Protein AF-A0AAJ6K5X9-F1 (afdb_monomer)

Sequence (195 aa)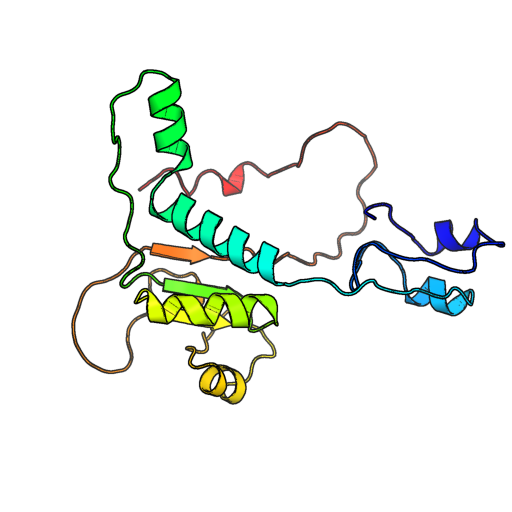:
MRTPSTAVLLAMLPHLRLLIPSGMRNAAIDVAAAKAQGLAVCGADSHPEPAVELTWVLILSVMRQLVPQANALREQGPWQQSVGRDLHGARLGLPGLGGIRQRVLRIGPAVGMQVSAWRPSLDAGHAEAAGVNLAASKQTPFSSETYWRRRIWATPPSATIAMPSARRSKASPPDCRTRRGACWTDADQATAAAR

Secondary structure (DSSP, 8-state):
--S-B-HHHHHT-TT--EE--SSS--TTB-HHHHHHTT-EE-PPP--SHHHHHHHHHHHHHHHTTHHHHHHHHHTTPPS-S-----STT-EEEESS--HHHHHHHHHTGGGT-EEEE--TT--HHHHHHTT-EEPSSSSTTT-TT----S---------EEEPPP------PPP-----------GGGTTTSS--

Foldseek 3Di:
DQAQQDLVNVVVCLPAAEDEDAADDDPSHPVVSCVVSNHHYDYDDDDLVVVLVVVVVVVCCQQQVVPVQVVCVVVVHDHDPDRGHALAAAAEEAAADDPSNLVNLVVSVVSNYAYEYEDPPDDPVVCVVSVHHYADDPCRSPQLPNDDDDDDDDDRHSHRDDDDDPDPDPDDDDDDDDDDDDPDPPVVVPPVPDD

pLDDT: mean 72.43, std 24.95, range [23.75, 96.19]

Solvent-accessible surface area (backbone atoms only — not comparable to full-atom values): 12178 Å² total; per-residue (Å²): 110,81,70,69,41,39,56,73,59,53,68,73,40,85,82,65,56,73,45,72,43,84,33,69,82,55,91,40,48,39,61,66,48,35,49,76,73,68,32,45,76,48,51,40,89,74,80,54,62,67,61,38,51,52,48,51,52,50,53,50,35,60,35,45,38,42,63,65,49,54,50,34,48,75,70,73,42,71,84,74,85,65,84,55,55,70,58,56,64,20,36,44,17,36,79,32,83,47,81,51,48,51,58,49,52,67,52,40,56,78,55,44,24,47,53,25,32,29,52,100,86,62,56,66,67,65,27,53,77,68,74,34,46,68,38,91,43,89,57,46,36,46,44,62,74,76,73,87,90,82,86,86,85,88,77,90,51,8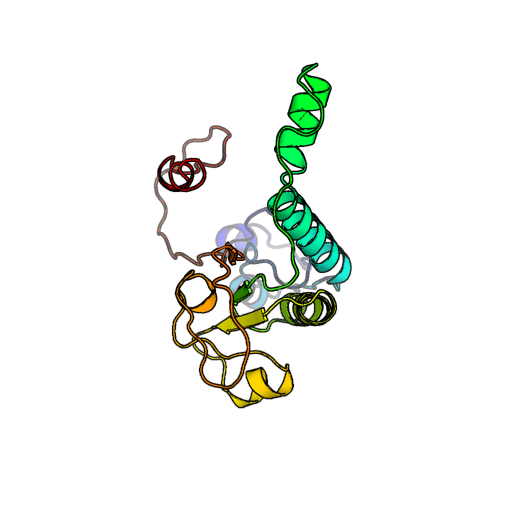0,49,44,49,65,60,83,69,86,78,86,73,91,70,84,84,79,84,91,75,94,73,92,72,85,85,71,67,74,80,74,63,64,73,80,78,72,130

Mean predicted aligned error: 13.72 Å

Radius of gyration: 21.65 Å; Cα contacts (8 Å, |Δi|>4): 218; chains: 1; bounding box: 44×46×53 Å

Nearest PDB structures (foldseek):
  2ekl-assembly1_A-2  TM=8.452E-01  e=3.019E-07  Sulfurisphaera tokodaii
  5aov-assembly1_A-2  TM=8.061E-01  e=2.205E-07  Pyrococcus furiosus
  6abi-assembly1_A  TM=6.500E-01  e=1.715E-07  Fusobacterium nucleatum subsp. nucleatum ATCC 25586
  6abi-assembly1_B-2  TM=7.016E-01  e=8.247E-07  Fusobacterium nucleatum subsp. nucleatum ATCC 25586
  3gvx-assembly1_A  TM=6.111E-01  e=1.451E-06  Thermoplasma acidophilum

Structure (mmCIF, N/CA/C/O backbone):
data_AF-A0AAJ6K5X9-F1
#
_entry.id   AF-A0AAJ6K5X9-F1
#
loop_
_atom_site.group_PDB
_atom_site.id
_atom_site.type_symbol
_atom_site.label_atom_id
_atom_site.label_alt_id
_atom_site.label_comp_id
_atom_site.label_asym_id
_atom_site.label_entity_id
_atom_site.label_seq_id
_atom_site.pdbx_PDB_ins_code
_atom_site.Cartn_x
_atom_site.Cartn_y
_atom_site.Cartn_z
_atom_site.occupancy
_atom_site.B_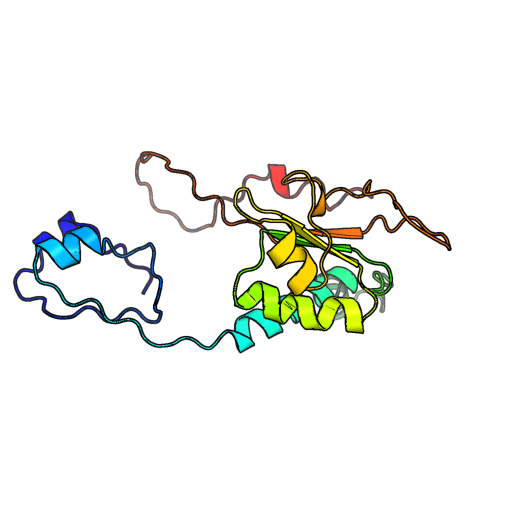iso_or_equiv
_atom_site.auth_seq_id
_atom_site.auth_comp_id
_atom_site.auth_asym_id
_atom_site.auth_atom_id
_atom_site.pdbx_PDB_model_num
ATOM 1 N N . MET A 1 1 ? -6.85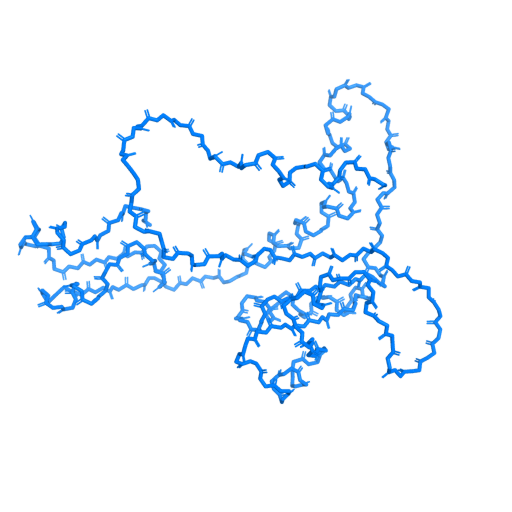8 14.725 10.302 1.00 63.00 1 MET A N 1
ATOM 2 C CA . MET A 1 1 ? -6.328 15.329 11.551 1.00 63.00 1 MET A CA 1
ATOM 3 C C . MET A 1 1 ? -5.145 14.503 12.049 1.00 63.00 1 MET A C 1
ATOM 5 O O . MET A 1 1 ? -5.307 13.299 12.199 1.00 63.00 1 MET A O 1
ATOM 9 N N . ARG A 1 2 ? -3.962 15.111 12.229 1.00 77.06 2 ARG A N 1
ATOM 10 C CA . ARG A 1 2 ? -2.734 14.415 12.686 1.00 77.06 2 ARG A CA 1
ATOM 11 C C . ARG A 1 2 ? -2.401 14.661 14.163 1.00 77.06 2 ARG A C 1
ATOM 13 O O . ARG A 1 2 ? -1.500 14.019 14.685 1.00 77.06 2 ARG A O 1
ATOM 20 N N . THR A 1 3 ? -3.110 15.579 14.812 1.00 84.75 3 THR A N 1
ATOM 21 C CA . THR A 1 3 ? -2.943 15.888 16.234 1.00 84.75 3 THR A CA 1
ATOM 22 C C . THR A 1 3 ? -3.329 14.671 17.078 1.00 84.75 3 THR A C 1
ATOM 24 O O . THR A 1 3 ? -4.454 14.191 16.920 1.00 84.75 3 THR A O 1
ATOM 27 N N . PRO A 1 4 ? -2.440 14.165 17.951 1.00 86.81 4 PRO A N 1
ATOM 28 C CA . PRO A 1 4 ? -2.769 13.082 18.871 1.00 86.81 4 PRO A CA 1
ATOM 29 C C . PRO A 1 4 ? -3.878 13.497 19.845 1.00 86.81 4 PRO A C 1
ATOM 31 O O . PRO A 1 4 ? -3.696 14.394 20.663 1.00 86.81 4 PRO A O 1
ATOM 34 N N . SER A 1 5 ? -5.032 12.845 19.756 1.00 88.19 5 SER A N 1
ATOM 35 C CA . SER A 1 5 ? -6.161 12.969 20.679 1.00 88.19 5 SER A CA 1
ATOM 36 C C . SER A 1 5 ? -6.065 11.880 21.747 1.00 88.19 5 SER A C 1
ATOM 38 O O . SER A 1 5 ? -6.847 10.930 21.768 1.00 88.19 5 SER A O 1
ATOM 40 N N . THR A 1 6 ? -5.036 11.998 22.587 1.00 90.94 6 THR A N 1
ATOM 41 C CA . THR A 1 6 ? -4.751 11.090 23.708 1.00 90.94 6 THR A CA 1
ATOM 42 C C . THR A 1 6 ? -5.780 11.263 24.827 1.00 90.94 6 THR A C 1
ATOM 44 O O . THR A 1 6 ? -6.329 12.351 24.987 1.00 90.94 6 THR A O 1
ATOM 47 N N . ALA A 1 7 ? -5.971 10.243 25.670 1.00 90.50 7 ALA A N 1
ATOM 48 C CA . ALA A 1 7 ? -6.834 10.304 26.855 1.00 90.50 7 ALA A CA 1
ATOM 49 C C . ALA A 1 7 ? -6.628 11.564 27.723 1.00 90.50 7 ALA A C 1
ATOM 51 O O . ALA A 1 7 ? -7.602 12.193 28.129 1.00 90.50 7 ALA A O 1
ATOM 52 N N . VAL A 1 8 ? -5.370 11.974 27.941 1.00 92.81 8 VAL A N 1
ATOM 53 C CA . VAL A 1 8 ? -5.024 13.196 28.694 1.00 92.81 8 VAL A CA 1
ATOM 54 C C . VAL A 1 8 ? -5.584 14.448 28.018 1.00 92.81 8 VAL A C 1
ATOM 56 O O . VAL A 1 8 ? -6.178 15.290 28.681 1.00 92.81 8 VAL A O 1
ATOM 59 N N . LEU A 1 9 ? -5.438 14.563 26.694 1.00 91.56 9 LEU A N 1
ATOM 60 C CA . LEU A 1 9 ? -5.957 15.710 25.950 1.00 91.56 9 LEU A CA 1
ATOM 61 C C . LEU A 1 9 ? -7.485 15.733 25.964 1.00 91.56 9 LEU A C 1
ATOM 63 O O . LEU A 1 9 ? -8.071 16.790 26.156 1.00 91.56 9 LEU A O 1
ATOM 67 N N . LEU A 1 10 ? -8.121 14.574 25.789 1.00 91.69 10 LEU A N 1
ATOM 68 C CA . LEU A 1 10 ? -9.578 14.465 25.816 1.00 91.69 10 LEU A CA 1
ATOM 69 C C . LEU A 1 10 ? -10.141 14.868 27.189 1.00 91.69 10 LEU A C 1
ATOM 71 O O . LEU A 1 10 ? -11.101 15.626 27.248 1.00 91.69 10 LEU A O 1
ATOM 75 N N . ALA A 1 11 ? -9.478 14.477 28.284 1.00 90.88 11 ALA A N 1
ATOM 76 C CA . ALA A 1 11 ? -9.881 14.854 29.642 1.00 90.88 11 ALA A CA 1
ATOM 77 C C . ALA A 1 11 ? -9.811 16.371 29.914 1.00 90.88 11 ALA A C 1
ATOM 79 O O . ALA A 1 11 ? -10.566 16.879 30.738 1.00 90.88 11 ALA A O 1
ATOM 80 N N . MET A 1 12 ? -8.941 17.105 29.211 1.00 93.31 12 MET A N 1
ATOM 81 C CA . ME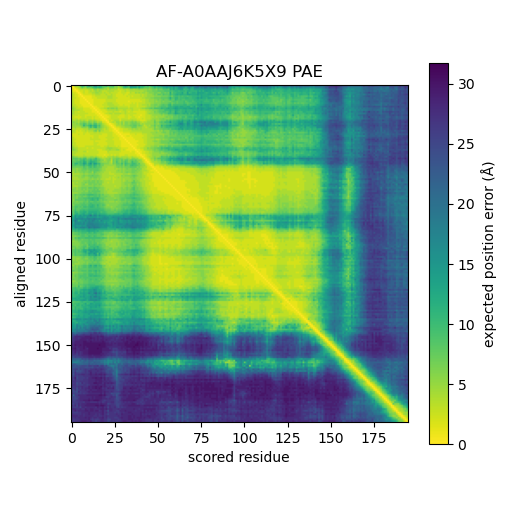T A 1 12 ? -8.852 18.569 29.309 1.00 93.31 12 MET A CA 1
ATOM 82 C C . MET A 1 12 ? -9.939 19.303 28.507 1.00 93.31 12 MET A C 1
ATOM 84 O O . MET A 1 12 ? -9.997 20.530 28.542 1.00 93.31 12 MET A O 1
ATOM 88 N N . LEU A 1 13 ? -10.794 18.582 27.775 1.00 92.31 13 LEU A N 1
ATOM 89 C CA . LEU A 1 13 ? -11.821 19.145 26.897 1.00 92.31 13 LEU A CA 1
ATOM 90 C C . LEU A 1 13 ? -13.234 18.761 27.385 1.00 92.31 13 LEU A C 1
ATOM 92 O O . LEU A 1 13 ? -13.961 18.071 26.669 1.00 92.31 13 LEU A O 1
ATOM 96 N N . PRO A 1 14 ? -13.670 19.227 28.573 1.00 86.88 14 PRO A N 1
ATOM 97 C CA . PRO A 1 14 ? -14.904 18.766 29.223 1.00 86.88 14 PRO A CA 1
ATOM 98 C C . PRO A 1 14 ? -16.192 19.129 28.468 1.00 86.88 14 PRO A C 1
ATOM 100 O O . PRO A 1 14 ? -17.236 18.528 28.699 1.00 86.88 14 PRO A O 1
ATOM 103 N N . HIS A 1 15 ? -16.134 20.110 27.563 1.00 92.25 15 HIS A N 1
ATOM 104 C CA . HIS A 1 15 ? -17.272 20.535 26.741 1.00 92.25 15 HIS A CA 1
ATOM 105 C C . HIS A 1 15 ? -17.253 19.953 25.322 1.00 92.25 15 HIS A C 1
ATOM 107 O O . HIS A 1 15 ? -18.147 20.252 24.527 1.00 92.25 15 HIS A O 1
ATOM 113 N N . LEU A 1 16 ? -16.245 19.148 24.970 1.00 92.25 16 LEU A N 1
ATOM 114 C CA . LEU A 1 16 ? -16.218 18.484 23.673 1.00 92.25 16 LEU A CA 1
ATOM 115 C C . LEU A 1 16 ? -17.354 17.455 23.627 1.00 92.25 16 LEU A C 1
ATOM 117 O O . LEU A 1 16 ? -17.603 16.751 24.597 1.00 92.25 16 LEU A O 1
ATOM 121 N N . ARG A 1 17 ? -18.077 17.387 22.508 1.00 90.81 17 ARG A N 1
ATOM 122 C CA . ARG A 1 17 ? -19.196 16.438 22.324 1.00 90.81 17 ARG A CA 1
ATOM 123 C C . ARG A 1 17 ? -19.045 15.572 21.078 1.00 90.81 17 ARG A C 1
ATOM 125 O O . ARG A 1 17 ? -19.600 14.479 21.018 1.00 90.81 17 ARG A O 1
ATOM 132 N N . LEU A 1 18 ? -18.297 16.058 20.088 1.00 91.00 18 LEU A N 1
ATOM 133 C CA . LEU A 1 18 ? -18.168 15.434 18.779 1.00 91.00 18 LEU A CA 1
ATOM 134 C C . LEU A 1 18 ? -16.757 15.630 18.228 1.00 91.00 18 LEU A C 1
ATOM 136 O O . LEU A 1 18 ? -16.234 16.744 18.214 1.00 91.00 18 LEU A O 1
ATOM 140 N N . LEU A 1 19 ? -16.170 14.544 17.733 1.00 88.75 19 LEU A N 1
ATOM 141 C CA . LEU A 1 19 ? -14.892 14.537 17.037 1.00 88.75 19 LEU A CA 1
ATOM 142 C C . LEU A 1 19 ? -15.083 13.945 15.637 1.00 88.75 19 LEU A C 1
ATOM 144 O O . LEU A 1 19 ? -15.444 12.776 15.497 1.00 88.75 19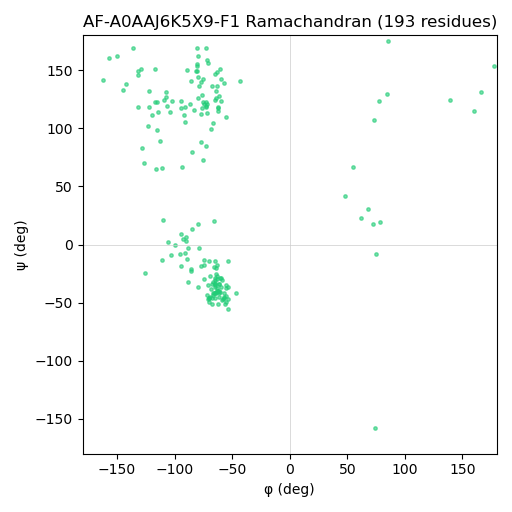 LEU A O 1
ATOM 148 N N . ILE A 1 20 ? -14.811 14.746 14.605 1.00 88.69 20 ILE A N 1
ATOM 149 C CA . ILE A 1 20 ? -14.935 14.335 13.199 1.00 88.69 20 ILE A CA 1
ATOM 150 C C . ILE A 1 20 ? -13.543 14.289 12.558 1.00 88.69 20 ILE A C 1
ATOM 152 O O . ILE A 1 20 ? -13.061 15.298 12.031 1.00 88.69 20 ILE A O 1
ATOM 156 N N . PRO A 1 21 ? -12.826 13.152 12.607 1.00 86.25 21 PRO A N 1
ATOM 157 C CA . PRO A 1 21 ? -11.635 12.983 11.794 1.00 86.25 21 PRO A CA 1
ATOM 158 C C . PRO A 1 21 ? -11.965 13.014 10.299 1.00 86.25 21 PRO A C 1
ATOM 160 O O . PRO A 1 21 ? -12.971 12.480 9.842 1.00 86.25 21 PRO A O 1
ATOM 163 N N . SER A 1 22 ? -11.011 13.517 9.515 1.00 79.00 22 SER A N 1
ATOM 164 C CA . SER A 1 22 ? -11.006 13.497 8.043 1.00 79.00 22 SER A CA 1
ATOM 165 C C . SER A 1 22 ? -10.907 12.086 7.423 1.00 79.00 22 SER A C 1
ATOM 167 O O . SER A 1 22 ? -10.415 11.938 6.311 1.00 79.00 22 SER A O 1
ATOM 169 N N . GLY A 1 23 ? -11.248 11.036 8.167 1.00 76.69 23 GLY A N 1
ATOM 170 C CA . GLY A 1 23 ? -11.192 9.651 7.725 1.00 76.69 23 GLY A CA 1
ATOM 171 C C . GLY A 1 23 ? -11.595 8.683 8.833 1.00 76.69 23 GLY A C 1
ATOM 172 O O . GLY A 1 23 ? -11.424 8.959 10.020 1.00 76.69 23 GLY A O 1
ATOM 173 N N . MET A 1 24 ? -12.104 7.523 8.428 1.00 73.38 24 MET A N 1
ATOM 174 C CA . MET A 1 24 ? -12.737 6.553 9.325 1.00 73.38 24 MET A CA 1
ATOM 175 C C . MET A 1 24 ? -11.781 5.847 10.297 1.00 73.38 24 MET A C 1
ATOM 177 O O . MET A 1 24 ? -12.182 5.414 11.373 1.00 73.38 24 MET A O 1
ATOM 181 N N . ARG A 1 25 ? -10.500 5.713 9.940 1.00 75.69 25 ARG A N 1
ATOM 182 C CA . ARG A 1 25 ? -9.492 5.065 10.791 1.00 75.69 25 ARG A CA 1
ATOM 183 C C . ARG A 1 25 ? -8.350 6.026 11.059 1.00 75.69 25 ARG A C 1
ATOM 185 O O . ARG A 1 25 ? -7.476 6.199 10.215 1.00 75.69 25 ARG A O 1
ATOM 192 N N . ASN A 1 26 ? -8.340 6.611 12.252 1.00 82.62 26 ASN A N 1
ATOM 193 C CA . ASN A 1 26 ? -7.283 7.512 12.687 1.00 82.62 26 ASN A CA 1
ATOM 194 C C . ASN A 1 26 ? -6.595 6.969 13.945 1.00 82.62 26 ASN A C 1
ATOM 196 O O . ASN A 1 26 ? -7.185 6.946 15.018 1.00 82.62 26 ASN A O 1
ATOM 200 N N . ALA A 1 27 ? -5.336 6.548 13.808 1.00 85.62 27 ALA A N 1
ATOM 201 C CA . ALA A 1 27 ? -4.545 6.028 14.925 1.00 85.62 27 ALA A CA 1
ATOM 202 C C . ALA A 1 27 ? -4.146 7.107 15.944 1.00 85.62 27 ALA A C 1
ATOM 204 O O . ALA A 1 27 ? -3.712 6.770 17.038 1.00 85.62 27 ALA A O 1
ATOM 205 N N . ALA A 1 28 ? -4.278 8.385 15.584 1.00 87.12 28 ALA A N 1
ATOM 206 C CA . ALA A 1 28 ? -4.016 9.489 16.492 1.00 87.12 28 ALA A CA 1
ATOM 207 C C . ALA A 1 28 ? -5.133 9.672 17.533 1.00 87.12 28 ALA A C 1
ATOM 209 O O . ALA A 1 28 ? -4.928 10.412 18.485 1.00 87.12 28 ALA A O 1
ATOM 210 N N . ILE A 1 29 ? -6.299 9.037 17.363 1.00 88.69 29 ILE A N 1
ATOM 211 C CA . ILE A 1 29 ? -7.443 9.189 18.266 1.00 88.69 29 ILE A CA 1
ATOM 212 C C . ILE A 1 29 ? -7.531 7.978 19.187 1.00 88.69 29 ILE A C 1
ATOM 214 O O . ILE A 1 29 ? -7.676 6.846 18.719 1.00 88.69 29 ILE A O 1
ATOM 218 N N . ASP A 1 30 ? -7.509 8.221 20.497 1.00 90.19 30 ASP A N 1
ATOM 219 C CA . ASP A 1 30 ? -7.864 7.206 21.481 1.00 90.19 30 ASP A CA 1
ATOM 220 C C . ASP A 1 30 ? -9.390 7.054 21.537 1.00 90.19 30 ASP A C 1
ATOM 222 O O . ASP A 1 30 ? -10.096 7.726 22.290 1.00 90.19 30 ASP A O 1
ATOM 226 N N . VAL A 1 31 ? -9.912 6.176 20.679 1.00 89.56 31 VAL A N 1
ATOM 227 C CA . VAL A 1 31 ? -11.356 5.924 20.562 1.00 89.56 31 VAL A CA 1
ATOM 228 C C . VAL A 1 31 ? -11.928 5.317 21.847 1.00 89.56 31 VAL A C 1
ATOM 230 O O . VAL A 1 31 ? -13.089 5.561 22.172 1.00 89.56 31 VAL A O 1
ATOM 233 N N . ALA A 1 32 ? -11.130 4.548 22.596 1.00 90.62 32 ALA A N 1
ATOM 234 C CA . ALA A 1 32 ? -11.576 3.951 23.850 1.00 90.62 32 ALA A CA 1
ATOM 235 C C . ALA A 1 32 ? -11.752 5.028 24.929 1.00 90.62 32 ALA A C 1
ATOM 237 O O . ALA A 1 32 ? -12.803 5.079 25.569 1.00 90.62 32 ALA A O 1
ATOM 238 N N . ALA A 1 33 ? -10.777 5.931 25.067 1.00 90.94 33 ALA A N 1
ATOM 239 C CA . ALA A 1 33 ? -10.878 7.070 25.973 1.00 90.94 33 ALA A CA 1
ATOM 240 C C . ALA A 1 33 ? -12.000 8.035 25.566 1.00 90.94 33 ALA A C 1
ATOM 242 O O . ALA A 1 33 ? -12.758 8.485 26.423 1.00 90.94 33 ALA A O 1
ATOM 243 N N . ALA A 1 34 ? -12.163 8.295 24.264 1.00 90.69 34 ALA A N 1
ATOM 244 C CA . ALA A 1 34 ? -13.258 9.118 23.759 1.00 90.69 34 ALA A CA 1
ATOM 245 C C . ALA A 1 34 ? -14.625 8.530 24.144 1.00 90.69 34 ALA A C 1
ATOM 247 O O . ALA A 1 34 ? -15.468 9.225 24.709 1.00 90.69 34 ALA A O 1
ATOM 248 N N . LYS A 1 35 ? -14.814 7.222 23.931 1.00 91.06 35 LYS A N 1
ATOM 249 C CA . LYS A 1 35 ? -16.047 6.524 24.310 1.00 91.06 35 LYS A CA 1
ATOM 250 C C . LYS A 1 35 ? -16.297 6.567 25.821 1.00 91.06 35 LYS A C 1
ATOM 252 O O . LYS A 1 35 ? -17.436 6.765 26.229 1.00 91.06 35 LYS A O 1
ATOM 257 N N . ALA A 1 36 ? -15.257 6.408 26.643 1.00 90.44 36 ALA A N 1
ATOM 258 C CA . ALA A 1 36 ? -15.373 6.464 28.103 1.00 90.44 36 ALA A CA 1
ATOM 259 C C . ALA A 1 36 ? -15.833 7.840 28.620 1.00 90.44 36 ALA A C 1
ATOM 261 O O . ALA A 1 36 ? -16.514 7.912 29.636 1.00 90.44 36 ALA A O 1
ATOM 262 N N . GLN A 1 37 ? -15.508 8.918 27.902 1.00 88.56 37 GLN A N 1
ATOM 263 C CA . GLN A 1 37 ? -15.935 10.287 28.217 1.00 88.56 37 GLN A CA 1
ATOM 264 C C . GLN A 1 37 ? -17.272 10.678 27.559 1.00 88.56 37 GLN A C 1
ATOM 266 O O . GLN A 1 37 ? -17.676 11.834 27.625 1.00 88.56 37 GLN A O 1
ATOM 271 N N . GLY A 1 38 ? -17.960 9.740 26.896 1.00 89.44 38 GLY A N 1
ATOM 272 C CA . GLY A 1 38 ? -19.216 10.021 26.193 1.00 89.44 38 GLY A CA 1
ATOM 273 C C . GLY A 1 38 ? -19.049 10.832 24.902 1.00 89.44 38 GLY A C 1
ATOM 274 O O . GLY A 1 38 ? -20.025 11.386 24.398 1.00 89.44 38 GLY A O 1
ATOM 275 N N . LEU A 1 39 ? -17.834 10.905 24.348 1.00 91.19 39 LEU A N 1
ATOM 276 C CA . LEU A 1 39 ? -17.550 11.621 23.106 1.00 91.19 39 LEU A CA 1
ATOM 277 C C . LEU A 1 39 ? -17.948 10.781 21.892 1.00 91.19 39 LEU A C 1
ATOM 279 O O . LEU A 1 39 ? -17.471 9.656 21.708 1.00 91.19 39 LEU A O 1
ATOM 283 N N . ALA A 1 40 ? -18.765 11.356 21.010 1.00 90.56 40 ALA A N 1
ATOM 284 C CA . ALA A 1 40 ? -19.052 10.755 19.717 1.00 90.56 40 ALA A CA 1
ATOM 285 C C . ALA A 1 40 ? -17.859 10.953 18.768 1.00 90.56 40 ALA A C 1
ATOM 287 O O . ALA A 1 40 ? -17.387 12.075 18.571 1.00 90.56 40 ALA A O 1
ATOM 288 N N . VAL A 1 41 ? -17.382 9.867 18.154 1.00 87.75 41 VAL A N 1
ATOM 289 C CA . VAL A 1 41 ? -16.353 9.910 17.105 1.00 87.75 41 VAL A CA 1
ATOM 290 C C . VAL A 1 41 ? -16.980 9.441 15.799 1.00 87.75 41 VAL A C 1
ATOM 292 O O . VAL A 1 41 ? -17.354 8.275 15.675 1.00 87.75 41 VAL A O 1
ATOM 295 N N . CYS A 1 42 ? -17.082 10.342 14.825 1.00 86.50 42 CYS A N 1
ATOM 296 C CA . CYS A 1 42 ? -17.692 10.062 13.527 1.00 86.50 42 CYS A CA 1
ATOM 297 C C . CYS A 1 42 ? -16.637 10.160 12.426 1.00 86.50 42 CYS A C 1
ATOM 299 O O . CYS A 1 42 ? -15.990 11.189 12.264 1.00 86.50 42 CYS A O 1
ATOM 301 N N . GLY A 1 43 ? -16.452 9.086 11.664 1.00 77.88 43 GLY A N 1
ATOM 302 C CA . GLY A 1 43 ? -15.582 9.102 10.493 1.00 77.88 43 GLY A CA 1
ATOM 303 C C . GLY A 1 43 ? -16.324 9.601 9.260 1.00 77.88 43 GLY A C 1
ATOM 304 O O . GLY A 1 43 ? -17.473 9.230 9.053 1.00 77.88 43 GLY A O 1
ATOM 305 N N . ALA A 1 44 ? -15.653 10.392 8.425 1.00 77.06 44 ALA A N 1
ATOM 306 C CA . ALA A 1 44 ? -16.085 10.575 7.044 1.00 77.06 44 ALA A CA 1
ATOM 307 C C . ALA A 1 44 ? -15.723 9.336 6.210 1.00 77.06 44 ALA A C 1
ATOM 309 O O . ALA A 1 44 ? -14.644 8.748 6.399 1.00 77.06 44 ALA A O 1
ATOM 310 N N . ASP A 1 45 ? -16.606 8.972 5.279 1.00 75.06 45 ASP A N 1
ATOM 311 C CA . ASP A 1 45 ? -16.302 7.976 4.258 1.00 75.06 45 ASP A CA 1
ATOM 312 C C . ASP A 1 45 ? -15.114 8.435 3.413 1.00 75.06 45 ASP A C 1
ATOM 314 O O . ASP A 1 45 ? -14.921 9.620 3.136 1.00 75.06 45 ASP A O 1
ATOM 318 N N . SER A 1 46 ? -14.272 7.478 3.036 1.00 76.19 46 SER A N 1
ATOM 319 C CA . SER A 1 46 ? -13.063 7.746 2.264 1.00 76.19 46 SER A CA 1
ATOM 320 C C . SER A 1 46 ? -13.072 6.952 0.971 1.00 76.19 46 SER A C 1
ATOM 322 O O . SER A 1 46 ? -13.243 5.731 1.001 1.00 76.19 46 SER A O 1
ATOM 324 N N . HIS A 1 47 ? -12.784 7.634 -0.132 1.00 84.25 47 HIS A N 1
ATOM 325 C CA . HIS A 1 47 ? -12.601 7.032 -1.445 1.00 84.25 47 HIS A CA 1
ATOM 326 C C . HIS A 1 47 ? -11.243 6.316 -1.526 1.00 84.25 47 HIS A C 1
ATOM 328 O O . HIS A 1 47 ? -10.207 6.950 -1.301 1.00 84.25 47 HIS A O 1
ATOM 334 N N . PRO A 1 48 ? -11.199 4.997 -1.793 1.00 86.69 48 PRO A N 1
ATOM 335 C CA . PRO A 1 48 ? -9.939 4.280 -1.964 1.00 86.69 48 PRO A CA 1
ATOM 336 C C . PRO A 1 48 ? -9.254 4.566 -3.310 1.00 86.69 48 PRO A C 1
ATOM 338 O O . PRO A 1 48 ? -8.063 4.283 -3.434 1.00 86.69 48 PRO A O 1
ATOM 341 N N . GLU A 1 49 ? -9.974 5.099 -4.299 1.00 91.12 49 GLU A N 1
ATOM 342 C CA . GLU A 1 49 ? -9.521 5.287 -5.683 1.00 91.12 49 GLU A CA 1
ATOM 343 C C . GLU A 1 49 ? -8.222 6.110 -5.785 1.00 91.12 49 GLU A C 1
ATOM 345 O O . GLU A 1 49 ? -7.258 5.587 -6.350 1.00 91.12 49 GLU A O 1
ATOM 350 N N . PRO A 1 50 ? -8.078 7.286 -5.133 1.00 91.44 50 PRO A N 1
ATOM 351 C CA . PRO A 1 50 ? -6.854 8.086 -5.245 1.00 91.44 50 PRO A CA 1
ATOM 352 C C . PRO A 1 50 ? -5.609 7.358 -4.724 1.00 91.44 50 PRO A C 1
ATOM 354 O O . PRO A 1 50 ? -4.510 7.509 -5.253 1.00 91.44 50 PRO A O 1
ATOM 357 N N . ALA A 1 51 ? -5.765 6.534 -3.682 1.00 90.31 51 ALA A N 1
ATOM 358 C CA . ALA A 1 51 ? -4.660 5.751 -3.137 1.00 90.31 51 ALA A CA 1
ATOM 359 C C . ALA A 1 51 ? -4.245 4.615 -4.083 1.00 90.31 51 ALA A C 1
ATOM 361 O O . ALA A 1 51 ? -3.061 4.284 -4.155 1.00 90.31 51 ALA A O 1
ATOM 362 N N . VAL A 1 52 ? -5.203 4.017 -4.799 1.00 93.25 52 VAL A N 1
ATOM 363 C CA . VAL A 1 52 ? -4.947 2.984 -5.815 1.00 93.25 52 VAL A CA 1
ATOM 364 C C . VAL A 1 52 ? -4.250 3.592 -7.032 1.00 93.25 52 VAL A C 1
ATOM 366 O O . VAL A 1 52 ? -3.260 3.035 -7.500 1.00 93.25 52 VAL A O 1
ATOM 369 N N . GLU A 1 53 ? -4.715 4.743 -7.510 1.00 94.88 53 GLU A N 1
ATOM 370 C CA . GLU A 1 53 ? -4.109 5.465 -8.634 1.00 94.88 53 GLU A CA 1
ATOM 371 C C . GLU A 1 53 ? -2.677 5.892 -8.310 1.00 94.88 53 GLU A C 1
ATOM 373 O O . GLU A 1 53 ? -1.744 5.542 -9.034 1.00 94.88 53 GLU A O 1
ATOM 378 N N . LEU A 1 54 ? -2.474 6.556 -7.166 1.00 95.62 54 LEU A N 1
ATOM 379 C CA . LEU A 1 54 ? -1.146 6.980 -6.725 1.00 95.62 54 LEU A CA 1
ATOM 380 C C . LEU A 1 54 ? -0.200 5.788 -6.551 1.00 95.62 54 LEU A C 1
ATOM 382 O O . LEU A 1 54 ? 0.981 5.865 -6.878 1.00 95.62 54 LEU A O 1
ATOM 386 N N . THR A 1 55 ? -0.720 4.662 -6.068 1.00 93.94 55 THR A N 1
ATOM 387 C CA . THR A 1 55 ? 0.038 3.416 -5.966 1.00 93.94 55 THR A CA 1
ATOM 388 C C . THR A 1 55 ? 0.573 2.963 -7.327 1.00 93.94 55 THR A C 1
ATOM 390 O O . THR A 1 55 ? 1.754 2.635 -7.439 1.00 93.94 55 THR A O 1
ATOM 393 N N . TRP A 1 56 ? -0.263 2.972 -8.366 1.00 94.50 56 TRP A N 1
ATOM 394 C CA . TRP A 1 56 ? 0.157 2.600 -9.718 1.00 94.50 56 TRP A CA 1
ATOM 395 C C . TRP A 1 56 ? 1.118 3.609 -10.336 1.00 94.50 56 TRP A C 1
ATOM 397 O O . TRP A 1 56 ? 2.102 3.200 -10.952 1.00 94.50 56 TRP A O 1
ATOM 407 N N . VAL A 1 57 ? 0.905 4.905 -10.097 1.00 96.19 57 VAL A N 1
ATOM 408 C CA . VAL A 1 57 ? 1.852 5.958 -10.487 1.00 96.19 57 VAL A CA 1
ATOM 409 C C . VAL A 1 57 ? 3.226 5.695 -9.875 1.00 96.19 57 VAL A C 1
ATOM 411 O O . VAL A 1 57 ? 4.227 5.764 -10.584 1.00 96.19 57 VAL A O 1
ATOM 414 N N . LEU A 1 58 ? 3.299 5.342 -8.590 1.00 94.50 58 LEU A N 1
ATOM 415 C CA . LEU A 1 58 ? 4.568 5.045 -7.920 1.00 94.50 58 LEU A CA 1
ATOM 416 C C . LEU A 1 58 ? 5.227 3.775 -8.469 1.00 94.50 58 LEU A C 1
ATOM 418 O O . LEU A 1 58 ? 6.427 3.788 -8.738 1.00 94.50 58 LEU A O 1
ATOM 422 N N . ILE A 1 59 ? 4.455 2.706 -8.690 1.00 92.38 59 ILE A N 1
ATOM 423 C CA . ILE A 1 59 ? 4.947 1.465 -9.311 1.00 92.38 59 ILE A CA 1
ATOM 424 C C . ILE A 1 59 ? 5.575 1.765 -10.678 1.00 92.38 59 ILE A C 1
ATOM 426 O O . ILE A 1 59 ? 6.721 1.394 -10.928 1.00 92.38 59 ILE A O 1
ATOM 430 N N . LEU A 1 60 ? 4.851 2.480 -11.542 1.00 93.00 60 LEU A N 1
ATOM 431 C CA . LEU A 1 60 ? 5.315 2.848 -12.878 1.00 93.00 60 LEU A CA 1
ATOM 432 C C . LEU A 1 60 ? 6.526 3.781 -12.824 1.00 93.00 60 LEU A C 1
ATOM 434 O O . LEU A 1 60 ? 7.484 3.580 -13.566 1.00 93.00 60 LEU A O 1
ATOM 438 N N . SER A 1 61 ? 6.515 4.760 -11.917 1.00 93.38 61 SER A N 1
ATOM 439 C CA . SER A 1 61 ? 7.614 5.715 -11.749 1.00 93.38 61 SER A CA 1
ATOM 440 C C . SER A 1 61 ? 8.917 5.022 -11.371 1.00 93.38 61 SER A C 1
ATOM 442 O O . SER A 1 61 ? 9.971 5.375 -11.896 1.00 93.38 61 SER A O 1
ATOM 444 N N . VAL A 1 62 ? 8.850 4.020 -10.491 1.00 91.25 62 VAL A N 1
ATOM 445 C CA . VAL A 1 62 ? 10.016 3.218 -10.102 1.00 91.25 62 VAL A CA 1
ATOM 446 C C . VAL A 1 62 ? 10.462 2.333 -11.260 1.00 91.25 62 VAL A C 1
ATOM 448 O O . VAL A 1 62 ? 11.637 2.346 -11.622 1.00 91.25 62 VAL A O 1
ATOM 451 N N . MET A 1 63 ? 9.533 1.603 -11.881 1.00 90.75 63 MET A N 1
ATOM 452 C CA . MET A 1 63 ? 9.862 0.656 -12.950 1.00 90.75 63 MET A CA 1
ATOM 453 C C . MET A 1 63 ? 10.456 1.353 -14.171 1.00 90.75 63 MET A C 1
ATOM 455 O O . MET A 1 63 ? 11.410 0.853 -14.754 1.00 90.75 63 MET A O 1
ATOM 459 N N . ARG A 1 64 ? 9.978 2.549 -14.518 1.00 90.38 64 ARG A N 1
ATOM 460 C CA . ARG A 1 64 ? 10.494 3.340 -15.644 1.00 90.38 64 ARG A CA 1
ATOM 461 C C . ARG A 1 64 ? 11.582 4.337 -15.259 1.00 90.38 64 ARG A C 1
ATOM 463 O O . ARG A 1 64 ? 11.995 5.100 -16.118 1.00 90.38 64 ARG A O 1
ATOM 470 N N . GLN A 1 65 ? 12.029 4.346 -13.999 1.00 90.56 65 GLN A N 1
ATOM 471 C CA . GLN A 1 65 ? 12.996 5.319 -13.474 1.00 90.56 65 GLN A CA 1
ATOM 472 C C . GLN A 1 65 ? 12.635 6.773 -13.838 1.00 90.56 65 GLN A C 1
ATOM 474 O O . GLN A 1 65 ? 13.493 7.588 -14.174 1.00 90.56 65 GLN A O 1
ATOM 479 N N . LEU A 1 66 ? 11.343 7.102 -13.743 1.00 91.75 66 LEU A N 1
ATOM 480 C CA . LEU A 1 66 ? 10.783 8.362 -14.226 1.00 91.75 66 LEU A CA 1
ATOM 481 C C . LEU A 1 66 ? 11.393 9.578 -13.519 1.00 91.75 66 LEU A C 1
ATOM 483 O O . LEU A 1 66 ? 11.700 10.572 -14.166 1.00 91.75 66 LEU A O 1
ATOM 487 N N . VAL A 1 67 ? 11.581 9.500 -12.197 1.00 92.81 67 VAL A N 1
ATOM 488 C CA . VAL A 1 67 ? 12.114 10.621 -11.404 1.00 92.81 67 VAL A CA 1
ATOM 489 C C . VAL A 1 67 ? 13.583 10.914 -11.753 1.00 92.81 67 VAL A C 1
ATOM 491 O O . VAL A 1 67 ? 13.860 12.063 -12.095 1.00 92.81 67 VAL A O 1
ATOM 494 N N . PRO A 1 68 ? 14.509 9.929 -11.754 1.00 90.88 68 PRO A N 1
ATOM 495 C CA . PRO A 1 68 ? 15.873 10.146 -12.242 1.00 90.88 68 PRO A CA 1
ATOM 496 C C . PRO A 1 68 ? 15.931 10.728 -13.659 1.00 90.88 68 PRO A C 1
ATOM 498 O O . PRO A 1 68 ? 16.623 11.717 -13.878 1.00 90.88 68 PRO A O 1
ATOM 501 N N . GLN A 1 69 ? 15.158 10.177 -14.602 1.00 90.44 69 GLN A N 1
ATOM 502 C CA . GLN A 1 69 ? 15.160 10.648 -15.992 1.00 90.44 69 GLN A CA 1
ATOM 503 C C . GLN A 1 69 ? 14.624 12.079 -16.131 1.00 90.44 69 GLN A C 1
ATOM 505 O O . GLN A 1 69 ? 15.198 12.891 -16.855 1.00 90.44 69 GLN A O 1
ATOM 510 N N . ALA A 1 70 ? 13.548 12.414 -15.414 1.00 92.19 70 ALA A N 1
ATOM 511 C CA . ALA A 1 70 ? 12.985 13.761 -15.422 1.00 92.19 70 ALA A CA 1
ATOM 512 C C . ALA A 1 70 ? 13.945 14.795 -14.815 1.00 92.19 70 ALA A C 1
ATOM 514 O O . ALA A 1 70 ? 14.002 15.928 -15.289 1.00 92.19 70 ALA A O 1
ATOM 515 N N . ASN A 1 71 ? 14.694 14.420 -13.775 1.00 93.06 71 ASN A N 1
ATOM 516 C CA . ASN A 1 71 ? 15.696 15.297 -13.172 1.00 93.06 71 ASN A CA 1
ATOM 517 C C . ASN A 1 71 ? 16.891 15.500 -14.107 1.00 93.06 71 ASN A C 1
ATOM 519 O O . ASN A 1 71 ? 17.253 16.644 -14.361 1.00 93.06 71 ASN A O 1
ATOM 523 N N . ALA A 1 72 ? 17.411 14.425 -14.708 1.00 91.31 72 ALA A N 1
ATOM 524 C CA . ALA A 1 72 ? 18.501 14.512 -15.676 1.00 91.31 72 ALA A CA 1
ATOM 525 C C . ALA A 1 72 ? 18.164 15.461 -16.834 1.00 91.31 72 ALA A C 1
ATOM 527 O O . ALA A 1 72 ? 18.971 16.316 -17.181 1.00 91.31 72 ALA A O 1
ATOM 528 N N . LEU A 1 73 ? 16.946 15.381 -17.381 1.00 91.94 73 LEU A N 1
ATOM 529 C CA . LEU A 1 73 ? 16.508 16.283 -18.449 1.00 91.94 73 LEU A CA 1
ATOM 530 C C . LEU A 1 73 ? 16.460 17.755 -18.003 1.00 91.94 73 LEU A C 1
ATOM 532 O O . LEU A 1 73 ? 16.848 18.642 -18.760 1.00 91.94 73 LEU A O 1
ATOM 536 N N . ARG A 1 74 ? 15.994 18.033 -16.777 1.00 93.62 74 ARG A N 1
ATOM 537 C CA . ARG A 1 74 ? 15.957 19.398 -16.215 1.00 93.62 74 ARG A CA 1
ATOM 538 C C . ARG A 1 74 ? 17.351 19.971 -15.982 1.00 93.62 74 ARG A C 1
ATOM 540 O O . ARG A 1 74 ? 17.544 21.173 -16.122 1.00 93.62 74 ARG A O 1
ATOM 547 N N . GLU A 1 75 ? 18.301 19.111 -15.649 1.00 94.69 75 GLU A N 1
ATOM 548 C CA . GLU A 1 75 ? 19.704 19.452 -15.409 1.00 94.69 75 GLU A CA 1
ATOM 549 C C . GLU A 1 75 ? 20.530 19.506 -16.707 1.00 94.69 75 GLU A C 1
ATOM 551 O O . GLU A 1 75 ? 21.754 19.556 -16.653 1.00 94.69 75 GLU A O 1
ATOM 556 N N . GLN A 1 76 ? 19.875 19.522 -17.878 1.00 92.25 76 GLN A N 1
ATOM 557 C CA . GLN A 1 76 ? 20.516 19.524 -19.203 1.00 92.25 76 GLN A CA 1
ATOM 558 C C . GLN A 1 76 ? 21.374 18.272 -19.475 1.00 92.25 76 GLN A C 1
ATOM 560 O O . GLN A 1 76 ? 22.268 18.283 -20.320 1.00 92.25 76 GLN A O 1
ATOM 565 N N . GLY A 1 77 ? 21.093 17.176 -18.770 1.00 85.56 77 GLY A N 1
ATOM 566 C CA . GLY A 1 77 ? 21.678 15.864 -19.013 1.00 85.56 77 GLY A CA 1
ATOM 567 C C . GLY A 1 77 ? 21.139 15.196 -20.287 1.00 85.56 77 GLY A C 1
ATOM 568 O O . GLY A 1 77 ? 20.155 15.651 -20.879 1.00 85.56 77 GLY A O 1
ATOM 569 N N . PRO A 1 78 ? 21.771 14.094 -20.729 1.00 85.88 78 PRO A N 1
ATOM 570 C CA . PRO A 1 78 ? 21.378 13.402 -21.950 1.00 85.88 78 PRO A CA 1
ATOM 571 C C . PRO A 1 78 ? 19.978 12.789 -21.832 1.00 85.88 78 PRO A C 1
ATOM 573 O O . PRO A 1 78 ? 19.568 12.307 -20.772 1.00 85.88 78 PRO A O 1
ATOM 576 N N . TRP A 1 79 ? 19.257 12.764 -22.954 1.00 83.00 79 TRP A N 1
ATOM 577 C CA . TRP A 1 79 ? 17.972 12.079 -23.054 1.00 83.00 79 TRP A CA 1
ATOM 578 C C . TRP A 1 79 ? 18.138 10.571 -22.825 1.00 83.00 79 TRP A C 1
ATOM 580 O O . TRP A 1 79 ? 19.047 9.951 -23.372 1.00 83.00 79 TRP A O 1
ATOM 590 N N . GLN A 1 80 ? 17.220 9.992 -22.044 1.00 80.19 80 GLN A N 1
ATOM 591 C CA . GLN A 1 80 ? 17.098 8.551 -21.805 1.00 80.19 80 GLN A CA 1
ATOM 592 C C . GLN A 1 80 ? 18.388 7.882 -21.292 1.00 80.19 80 GLN A C 1
ATOM 594 O O . GLN A 1 80 ? 18.973 7.011 -21.929 1.00 80.19 80 GLN A O 1
ATOM 599 N N . GLN A 1 81 ? 18.792 8.243 -20.071 1.00 84.25 81 GLN A N 1
ATOM 600 C CA . GLN A 1 81 ? 19.923 7.614 -19.372 1.00 84.25 81 GLN A CA 1
ATOM 601 C C . GLN A 1 81 ? 19.703 6.129 -19.038 1.00 84.25 81 GLN A C 1
ATOM 603 O O . GLN A 1 81 ? 20.658 5.395 -18.794 1.00 84.25 81 GLN A O 1
ATOM 608 N N . SER A 1 82 ? 18.449 5.675 -19.010 1.00 83.00 82 SER A N 1
ATOM 609 C CA . SER A 1 82 ? 18.089 4.280 -18.780 1.00 83.00 82 SER A CA 1
ATOM 610 C C . SER A 1 82 ? 16.784 3.923 -19.488 1.00 83.00 82 SER A C 1
ATOM 612 O O . SER A 1 82 ? 15.995 4.790 -19.861 1.00 83.00 82 SER A O 1
ATOM 614 N N . VAL A 1 83 ? 16.532 2.626 -19.664 1.00 82.25 83 VAL A N 1
ATOM 615 C CA . VAL A 1 83 ? 15.290 2.124 -20.287 1.00 82.25 83 VAL A CA 1
ATOM 616 C C . VAL A 1 83 ? 14.224 1.781 -19.230 1.00 82.25 83 VAL A C 1
ATOM 618 O O . VAL A 1 83 ? 13.027 1.753 -19.523 1.00 82.25 83 VAL A O 1
ATOM 621 N N . GLY A 1 84 ? 14.639 1.605 -17.972 1.00 86.81 84 GLY A N 1
ATOM 622 C CA . GLY A 1 84 ? 13.794 1.058 -16.913 1.00 86.81 84 GLY A CA 1
ATOM 623 C C . GLY A 1 84 ? 13.585 -0.452 -17.069 1.00 86.81 84 GLY A C 1
ATOM 624 O O . GLY A 1 84 ? 14.390 -1.145 -17.688 1.00 86.81 84 GLY A O 1
ATOM 625 N N . ARG A 1 85 ? 12.514 -0.966 -16.467 1.00 88.12 85 ARG A N 1
ATOM 626 C CA . ARG A 1 85 ? 12.089 -2.368 -16.490 1.00 88.12 85 ARG A CA 1
ATOM 627 C C . ARG A 1 85 ? 10.608 -2.452 -16.834 1.00 88.12 85 ARG A C 1
ATOM 629 O O . ARG A 1 85 ? 9.821 -1.578 -16.459 1.00 88.12 85 ARG A O 1
ATOM 636 N N . ASP A 1 86 ? 10.233 -3.538 -17.492 1.00 89.06 86 ASP A N 1
ATOM 637 C CA . ASP A 1 86 ? 8.844 -3.804 -17.844 1.00 89.06 86 ASP A CA 1
ATOM 638 C C . ASP A 1 86 ? 8.059 -4.381 -16.666 1.00 89.06 86 ASP A C 1
ATOM 640 O O . ASP A 1 86 ? 8.594 -5.087 -15.810 1.00 89.06 86 ASP A O 1
ATOM 644 N N . LEU A 1 87 ? 6.760 -4.078 -16.629 1.00 90.50 87 LEU A N 1
ATOM 645 C CA . LEU A 1 87 ? 5.833 -4.698 -15.680 1.00 90.50 87 LEU A CA 1
ATOM 646 C C . LEU A 1 87 ? 5.509 -6.144 -16.066 1.00 90.50 87 LEU A C 1
ATOM 648 O O . LEU A 1 87 ? 5.238 -6.963 -15.190 1.00 90.50 87 LEU A O 1
ATOM 652 N N . HIS A 1 88 ? 5.542 -6.470 -17.357 1.00 91.19 88 HIS A N 1
ATOM 653 C CA . HIS A 1 88 ? 5.274 -7.824 -17.817 1.00 91.19 88 HIS A CA 1
ATOM 654 C C . HIS A 1 88 ? 6.306 -8.799 -17.236 1.00 91.19 88 HIS A C 1
ATOM 656 O O . HIS A 1 88 ? 7.510 -8.566 -17.309 1.00 91.19 88 HIS A O 1
ATOM 662 N N . GLY A 1 89 ? 5.833 -9.877 -16.612 1.00 86.88 89 GLY A N 1
ATOM 663 C CA . GLY A 1 89 ? 6.682 -10.850 -15.925 1.00 86.88 89 GLY A CA 1
ATOM 664 C C . GLY A 1 89 ? 7.233 -10.385 -14.570 1.00 86.88 89 GLY A C 1
ATOM 665 O O . GLY A 1 89 ? 7.780 -11.207 -13.835 1.00 86.88 89 GLY A O 1
ATOM 666 N N . ALA A 1 90 ? 7.061 -9.115 -14.186 1.00 88.25 90 ALA A N 1
ATOM 667 C CA . ALA A 1 90 ? 7.486 -8.616 -12.880 1.00 88.25 90 ALA A CA 1
ATOM 668 C C . ALA A 1 90 ? 6.590 -9.144 -11.749 1.00 88.25 90 ALA A C 1
ATOM 670 O O . ALA A 1 90 ? 5.434 -9.526 -11.962 1.00 88.25 90 ALA A O 1
ATOM 671 N N . ARG A 1 91 ? 7.113 -9.138 -10.516 1.00 86.81 91 ARG A N 1
ATOM 672 C CA . ARG A 1 91 ? 6.394 -9.631 -9.336 1.00 86.81 91 ARG A CA 1
ATOM 673 C C . ARG A 1 91 ? 5.936 -8.494 -8.428 1.00 86.81 91 ARG A C 1
ATOM 675 O O . ARG A 1 91 ? 6.738 -7.678 -7.972 1.00 86.81 91 ARG A O 1
ATOM 682 N N . LEU A 1 92 ? 4.642 -8.487 -8.113 1.00 88.81 92 LEU A N 1
ATOM 683 C CA . LEU A 1 92 ? 4.028 -7.580 -7.149 1.00 88.81 92 LEU A CA 1
ATOM 684 C C . LEU A 1 92 ? 3.740 -8.322 -5.840 1.00 88.81 92 LEU A C 1
ATOM 686 O O . LEU A 1 92 ? 2.899 -9.223 -5.794 1.00 88.81 92 LEU A O 1
ATOM 690 N N . GLY A 1 93 ? 4.428 -7.930 -4.769 1.00 88.88 93 GLY A N 1
ATOM 691 C CA . GLY A 1 93 ? 4.190 -8.452 -3.426 1.00 88.88 93 GLY A CA 1
ATOM 692 C C . GLY A 1 93 ? 3.234 -7.558 -2.634 1.00 88.88 93 GLY A C 1
ATOM 693 O O . GLY A 1 93 ? 3.501 -6.373 -2.425 1.00 88.88 93 GLY A O 1
ATOM 694 N N . LEU A 1 94 ? 2.128 -8.119 -2.144 1.00 88.31 94 LEU A N 1
ATOM 695 C CA . LEU A 1 94 ? 1.130 -7.399 -1.351 1.00 88.31 94 LEU A CA 1
ATOM 696 C C . LEU A 1 94 ? 1.162 -7.834 0.127 1.00 88.31 94 LEU A C 1
ATOM 698 O O . LEU A 1 94 ? 0.952 -9.010 0.435 1.00 88.31 94 LEU A O 1
ATOM 702 N N . PRO A 1 95 ? 1.336 -6.906 1.092 1.00 84.94 95 PRO A N 1
ATOM 703 C CA . PRO A 1 95 ? 1.221 -7.214 2.518 1.00 84.94 95 PRO A CA 1
ATOM 704 C C . PRO A 1 95 ? -0.259 -7.369 2.931 1.00 84.94 95 PRO A C 1
ATOM 706 O O . PRO A 1 95 ? -0.861 -6.510 3.585 1.00 84.94 95 PRO A O 1
ATOM 709 N N . GLY A 1 96 ? -0.862 -8.481 2.514 1.00 86.00 96 GLY A N 1
ATOM 710 C CA . GLY A 1 96 ? -2.241 -8.898 2.761 1.00 86.00 96 GLY A CA 1
ATOM 711 C C . GLY A 1 96 ? -3.250 -8.319 1.766 1.00 86.00 96 GLY A C 1
ATOM 712 O O . GLY A 1 96 ? -2.926 -7.453 0.962 1.00 86.00 96 GLY A O 1
ATOM 713 N N . LEU A 1 97 ? -4.515 -8.732 1.872 1.00 86.19 97 LEU A N 1
ATOM 714 C CA . LEU A 1 97 ? -5.581 -8.389 0.916 1.00 86.19 97 LEU A CA 1
ATOM 715 C C . LEU A 1 97 ? -6.633 -7.446 1.522 1.00 86.19 97 LEU A C 1
ATOM 717 O O . LEU A 1 97 ? -7.783 -7.816 1.729 1.00 86.19 97 LEU A O 1
ATOM 721 N N . GLY A 1 98 ? -6.224 -6.218 1.855 1.00 86.19 98 GLY A N 1
ATOM 722 C CA . GLY A 1 98 ? -7.157 -5.170 2.304 1.00 86.19 98 GLY A CA 1
ATOM 723 C C . GLY A 1 98 ? -7.872 -4.481 1.134 1.00 86.19 98 GLY A C 1
ATOM 724 O O . GLY A 1 98 ? -7.444 -4.624 -0.006 1.00 86.19 98 GLY A O 1
ATOM 725 N N . GLY A 1 99 ? -8.897 -3.667 1.408 1.00 87.12 99 GLY A N 1
ATOM 726 C CA . GLY A 1 99 ? -9.753 -3.068 0.366 1.00 87.12 99 GLY A CA 1
ATOM 727 C C . GLY A 1 99 ? -9.027 -2.266 -0.728 1.00 87.12 99 GLY A C 1
ATOM 728 O O . GLY A 1 99 ? -9.397 -2.366 -1.896 1.00 87.12 99 GLY A O 1
ATOM 729 N N . ILE A 1 100 ? -7.965 -1.523 -0.384 1.00 88.62 100 ILE A N 1
ATOM 730 C CA . ILE A 1 100 ? -7.108 -0.833 -1.372 1.00 88.62 100 ILE A CA 1
ATOM 731 C C . ILE A 1 100 ? -6.273 -1.853 -2.158 1.00 88.62 100 ILE A C 1
ATOM 733 O O . ILE A 1 100 ? -6.233 -1.823 -3.382 1.00 88.62 100 ILE A O 1
ATOM 737 N N . ARG A 1 101 ? -5.641 -2.808 -1.464 1.00 89.56 101 ARG A N 1
ATOM 738 C CA . ARG A 1 101 ? -4.759 -3.810 -2.086 1.00 89.56 101 ARG A CA 1
ATOM 739 C C . ARG A 1 101 ? -5.503 -4.745 -3.035 1.00 89.56 101 ARG A C 1
ATOM 741 O O . ARG A 1 101 ? -4.942 -5.114 -4.054 1.00 89.56 101 ARG A O 1
ATOM 748 N N . GLN A 1 102 ? -6.762 -5.070 -2.753 1.00 90.62 102 GLN A N 1
ATOM 749 C CA . GLN A 1 102 ? -7.614 -5.833 -3.670 1.00 90.62 102 GLN A CA 1
ATOM 750 C C . GLN A 1 102 ? -7.899 -5.074 -4.972 1.00 90.62 102 GLN A C 1
ATOM 752 O O . GLN A 1 102 ? -7.978 -5.686 -6.029 1.00 90.62 102 GLN A O 1
ATOM 757 N N . ARG A 1 103 ? -8.031 -3.743 -4.922 1.00 91.88 103 ARG A N 1
ATOM 758 C CA . ARG A 1 103 ? -8.200 -2.918 -6.129 1.00 91.88 103 ARG A CA 1
ATOM 759 C C . ARG A 1 103 ? -6.902 -2.826 -6.925 1.00 91.88 103 ARG A C 1
ATOM 761 O O . ARG A 1 103 ? -6.929 -3.010 -8.133 1.00 91.88 103 ARG A O 1
ATOM 768 N N . VAL A 1 104 ? -5.771 -2.631 -6.242 1.00 91.88 104 VAL A N 1
ATOM 769 C CA . VAL A 1 104 ? -4.437 -2.666 -6.870 1.00 91.88 104 VAL A CA 1
ATOM 770 C C . VAL A 1 104 ? -4.207 -4.010 -7.563 1.00 91.88 104 VAL A C 1
ATOM 772 O O . VAL A 1 104 ? -3.810 -4.046 -8.722 1.00 91.88 104 VAL A O 1
ATOM 775 N N . LEU A 1 105 ? -4.529 -5.109 -6.880 1.00 91.50 105 LEU A N 1
ATOM 776 C CA . LEU A 1 105 ? -4.402 -6.466 -7.396 1.00 91.50 105 LEU A CA 1
ATOM 777 C C . LEU A 1 105 ? -5.111 -6.673 -8.743 1.00 91.50 105 LEU A C 1
ATOM 779 O O . LEU A 1 105 ? -4.570 -7.372 -9.585 1.00 91.50 105 LEU A O 1
ATOM 783 N N . ARG A 1 106 ? -6.272 -6.057 -8.987 1.00 90.31 106 ARG A N 1
ATOM 784 C CA . ARG A 1 106 ? -7.024 -6.259 -10.242 1.00 90.31 106 ARG A CA 1
ATOM 785 C C . ARG A 1 106 ? -6.249 -5.849 -11.495 1.00 90.31 106 ARG A C 1
ATOM 787 O O . ARG A 1 106 ? -6.486 -6.408 -12.557 1.00 90.31 106 ARG A O 1
ATOM 794 N N . ILE A 1 107 ? -5.336 -4.888 -11.374 1.00 92.25 107 ILE A N 1
ATOM 795 C CA . ILE A 1 107 ? -4.596 -4.338 -12.516 1.00 92.25 107 ILE A CA 1
ATOM 796 C C . ILE A 1 107 ? -3.322 -5.149 -12.798 1.00 92.25 107 ILE A C 1
ATOM 798 O O . ILE A 1 107 ? -2.950 -5.307 -13.955 1.00 92.25 107 ILE A O 1
ATOM 802 N N . GLY A 1 108 ? -2.681 -5.722 -11.773 1.00 90.38 108 GLY A N 1
ATOM 803 C CA . GLY A 1 108 ? -1.409 -6.448 -11.915 1.00 90.38 108 GLY A CA 1
ATOM 804 C C . GLY A 1 108 ? -1.434 -7.562 -12.971 1.00 90.38 108 GLY A C 1
ATOM 805 O O . GLY A 1 108 ? -0.641 -7.513 -13.911 1.00 90.38 108 GLY A O 1
ATOM 806 N N . PRO A 1 109 ? -2.356 -8.534 -12.886 1.00 89.81 109 PRO A N 1
ATOM 807 C CA . PRO A 1 109 ? -2.477 -9.588 -13.888 1.00 89.81 109 PRO A CA 1
ATOM 808 C C . PRO A 1 109 ? -2.801 -9.055 -15.289 1.00 89.81 109 PRO A C 1
ATOM 810 O O . PRO A 1 109 ? -2.302 -9.599 -16.269 1.00 89.81 109 PRO A O 1
ATOM 813 N N . ALA A 1 110 ? -3.574 -7.966 -15.397 1.00 91.81 110 ALA A N 1
ATOM 814 C CA . ALA A 1 110 ? -3.932 -7.362 -16.683 1.00 91.81 110 ALA A CA 1
ATOM 815 C C . ALA A 1 110 ? -2.717 -6.781 -17.429 1.00 91.81 110 ALA A C 1
ATOM 817 O O . ALA A 1 110 ? -2.697 -6.774 -18.655 1.00 91.81 110 ALA A O 1
ATOM 818 N N . VAL A 1 111 ? -1.681 -6.349 -16.701 1.00 90.19 111 VAL A N 1
ATOM 819 C CA . VAL A 1 111 ? -0.393 -5.910 -17.273 1.00 90.19 111 VAL A CA 1
ATOM 820 C C . VAL A 1 111 ? 0.660 -7.031 -17.317 1.00 90.19 111 VAL A C 1
ATOM 822 O O . VAL A 1 111 ? 1.827 -6.783 -17.618 1.00 90.19 111 VAL A O 1
ATOM 825 N N . GLY A 1 112 ? 0.267 -8.276 -17.027 1.00 89.38 112 GLY A N 1
ATOM 826 C CA . GLY A 1 112 ? 1.138 -9.452 -17.068 1.00 89.38 112 GLY A CA 1
ATOM 827 C C . GLY A 1 112 ? 2.065 -9.619 -15.861 1.00 89.38 112 GLY A C 1
ATOM 828 O O . GLY A 1 112 ? 3.066 -10.326 -15.964 1.00 89.38 112 GLY A O 1
ATOM 829 N N . MET A 1 113 ? 1.768 -8.982 -14.724 1.00 91.88 113 MET A N 1
ATOM 830 C CA . MET A 1 113 ? 2.523 -9.179 -13.482 1.00 91.88 113 MET A CA 1
ATOM 831 C C . MET A 1 113 ? 2.086 -10.443 -12.740 1.00 91.88 113 MET A C 1
ATOM 833 O O . MET A 1 113 ? 0.911 -10.809 -12.709 1.00 91.88 113 MET A O 1
ATOM 837 N N . GLN A 1 114 ? 3.028 -11.047 -12.022 1.00 88.69 114 GLN A N 1
ATOM 838 C CA . GLN A 1 114 ? 2.749 -12.084 -11.035 1.00 88.69 114 GLN A CA 1
ATOM 839 C C . GLN A 1 114 ? 2.443 -11.440 -9.685 1.00 88.69 114 GLN A C 1
ATOM 841 O O . GLN A 1 114 ? 3.299 -10.760 -9.120 1.00 88.69 114 GLN A O 1
ATOM 846 N N . VAL A 1 115 ? 1.258 -11.678 -9.125 1.00 89.62 115 VAL A N 1
ATOM 847 C CA . VAL A 1 115 ? 0.886 -11.097 -7.829 1.00 89.62 115 VAL A CA 1
ATOM 848 C C . VAL A 1 115 ? 0.885 -12.158 -6.735 1.00 89.62 115 VAL A C 1
ATOM 850 O O . VAL A 1 115 ? 0.314 -13.239 -6.886 1.00 89.62 115 VAL A O 1
ATOM 853 N N . SER A 1 116 ? 1.534 -11.848 -5.615 1.00 89.81 116 SER A N 1
ATOM 854 C CA . SER A 1 116 ? 1.504 -12.678 -4.410 1.00 89.81 116 SER A CA 1
ATOM 855 C C . SER A 1 116 ? 1.147 -11.847 -3.186 1.00 89.81 116 SER A C 1
ATOM 857 O O . SER A 1 116 ? 1.423 -10.648 -3.130 1.00 89.81 116 SER A O 1
ATOM 859 N N . ALA A 1 117 ? 0.511 -12.472 -2.198 1.00 88.31 117 ALA A N 1
ATOM 860 C CA . ALA A 1 117 ? 0.093 -11.802 -0.976 1.00 88.31 117 ALA A CA 1
ATOM 861 C C . ALA A 1 117 ? 0.485 -12.591 0.275 1.00 88.31 117 ALA A C 1
ATOM 863 O O . ALA A 1 117 ? 0.460 -13.818 0.287 1.00 88.31 117 ALA A O 1
ATOM 864 N N . TRP A 1 118 ? 0.806 -11.873 1.353 1.00 88.06 118 TRP A N 1
ATOM 865 C CA . TRP A 1 118 ? 1.071 -12.475 2.662 1.00 88.06 118 TRP A CA 1
ATOM 866 C C . TRP A 1 118 ? 0.535 -11.635 3.819 1.00 88.06 118 TRP A C 1
ATOM 868 O O . TRP A 1 118 ? 0.712 -10.416 3.862 1.00 88.06 118 TRP A O 1
ATOM 878 N N . ARG A 1 119 ? -0.061 -12.297 4.812 1.00 84.69 119 ARG A N 1
ATOM 879 C CA . ARG A 1 119 ? -0.244 -11.787 6.183 1.00 84.69 119 ARG A CA 1
ATOM 880 C C . ARG A 1 119 ? -0.413 -12.977 7.142 1.00 84.69 119 ARG A C 1
ATOM 882 O O . ARG A 1 119 ? -0.830 -14.035 6.685 1.00 84.69 119 ARG A O 1
ATOM 889 N N . PRO A 1 120 ? -0.208 -12.793 8.459 1.00 84.06 120 PRO A N 1
ATOM 890 C CA . PRO A 1 120 ? -0.349 -13.882 9.431 1.00 84.06 120 PRO A CA 1
ATOM 891 C C . PRO A 1 120 ? -1.738 -14.535 9.469 1.00 84.06 120 PRO A C 1
ATOM 893 O O . PRO A 1 120 ? -1.851 -15.708 9.781 1.00 84.06 120 PRO A O 1
ATOM 896 N N . SER A 1 121 ? -2.793 -13.774 9.164 1.00 83.81 121 SER A N 1
ATOM 897 C CA . SER A 1 121 ? -4.189 -14.219 9.252 1.00 83.81 121 SER A CA 1
ATOM 898 C C . SER A 1 121 ? -4.863 -14.386 7.881 1.00 83.81 121 SER A C 1
ATOM 900 O O . SER A 1 121 ? -6.075 -14.206 7.787 1.00 83.81 121 SER A O 1
ATOM 902 N N . LEU A 1 122 ? -4.100 -14.541 6.793 1.00 83.69 122 LEU A N 1
ATOM 903 C CA . LEU A 1 12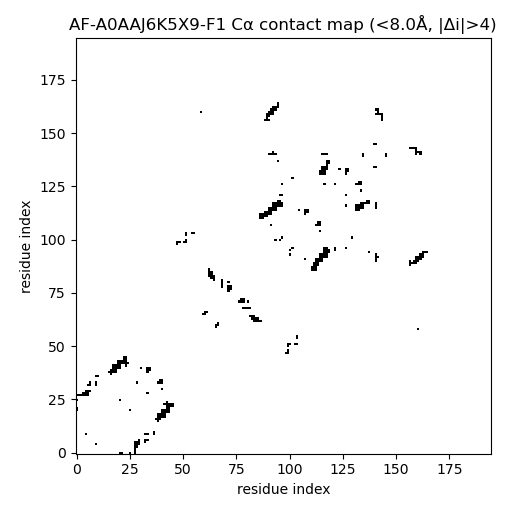2 ? -4.675 -14.782 5.464 1.00 83.69 122 LEU A CA 1
ATOM 904 C C . LEU A 1 122 ? -4.717 -16.276 5.234 1.00 83.69 122 LEU A C 1
ATOM 906 O O . LEU A 1 122 ? -3.674 -16.922 5.203 1.00 83.69 122 LEU A O 1
ATOM 910 N N . ASP A 1 123 ? -5.926 -16.792 5.080 1.00 85.44 123 ASP A N 1
ATOM 911 C CA . ASP A 1 123 ? -6.136 -18.161 4.650 1.00 85.44 123 ASP A CA 1
ATOM 912 C C . ASP A 1 123 ? -5.965 -18.308 3.130 1.00 85.44 123 ASP A C 1
ATOM 914 O O . ASP A 1 123 ? -5.982 -17.339 2.361 1.00 85.44 123 ASP A O 1
ATOM 918 N N . ALA A 1 124 ? -5.779 -19.558 2.709 1.00 83.62 124 ALA A N 1
ATOM 919 C CA . ALA A 1 124 ? -5.631 -19.915 1.306 1.00 83.62 124 ALA A CA 1
ATOM 920 C C . ALA A 1 124 ? -6.908 -19.648 0.494 1.00 83.62 124 ALA A C 1
ATOM 922 O O . ALA A 1 124 ? -6.801 -19.223 -0.652 1.00 83.62 124 ALA A O 1
ATOM 923 N N . GLY A 1 125 ? -8.095 -19.814 1.088 1.00 85.88 125 GLY A N 1
ATOM 924 C CA . GLY A 1 125 ? -9.372 -19.619 0.394 1.00 85.88 125 GLY A CA 1
ATOM 925 C C . GLY A 1 125 ? -9.583 -18.175 -0.069 1.00 85.88 125 GLY A C 1
ATOM 926 O O . GLY A 1 125 ? -9.973 -17.937 -1.207 1.00 85.88 125 GLY A O 1
ATOM 927 N N . HIS A 1 126 ? -9.245 -17.188 0.760 1.00 83.38 126 HIS A N 1
ATOM 928 C CA . HIS A 1 126 ? -9.287 -15.772 0.397 1.00 83.38 126 HIS A CA 1
ATOM 929 C C . HIS A 1 126 ? -8.240 -15.405 -0.656 1.00 83.38 126 HIS A C 1
ATOM 931 O O . HIS A 1 126 ? -8.482 -14.514 -1.470 1.00 83.38 126 HIS A O 1
ATOM 937 N N . ALA A 1 127 ? -7.068 -16.042 -0.625 1.00 85.31 127 ALA A N 1
ATOM 938 C CA . ALA A 1 127 ? -6.039 -15.834 -1.638 1.00 85.31 127 ALA A CA 1
ATOM 939 C C . ALA A 1 127 ? -6.490 -16.386 -3.000 1.00 85.31 127 ALA A C 1
ATOM 941 O O . ALA A 1 127 ? -6.407 -15.681 -4.006 1.00 85.31 127 ALA A O 1
ATOM 942 N N . GLU A 1 128 ? -7.045 -17.596 -3.010 1.00 85.44 128 GLU A N 1
ATOM 943 C CA . GLU A 1 128 ? -7.574 -18.257 -4.202 1.00 85.44 128 GLU A CA 1
ATOM 944 C C . GLU A 1 128 ? -8.777 -17.509 -4.786 1.00 85.44 128 GLU A C 1
ATOM 946 O O . GLU A 1 128 ? -8.785 -17.200 -5.976 1.00 85.44 128 GLU A O 1
ATOM 951 N N . ALA A 1 129 ? -9.737 -17.102 -3.949 1.00 86.38 129 ALA A N 1
ATOM 952 C CA . ALA A 1 129 ? -10.886 -16.302 -4.375 1.00 86.38 129 ALA A CA 1
ATOM 953 C C . ALA A 1 129 ? -10.477 -14.949 -4.986 1.00 86.38 129 ALA A C 1
ATOM 955 O O . ALA A 1 129 ? -11.179 -14.404 -5.836 1.00 86.38 129 ALA A O 1
ATOM 956 N N . ALA A 1 130 ? -9.337 -14.400 -4.563 1.00 84.12 130 ALA A N 1
ATOM 957 C CA . ALA A 1 130 ? -8.766 -13.183 -5.127 1.00 84.12 130 ALA A CA 1
ATOM 958 C C . ALA A 1 130 ? -7.832 -13.441 -6.328 1.00 84.12 130 ALA A C 1
ATOM 960 O O . ALA A 1 130 ? -7.333 -12.480 -6.912 1.00 84.12 130 ALA A O 1
ATOM 961 N N . GLY A 1 131 ? -7.582 -14.701 -6.700 1.00 83.00 131 GLY A N 1
ATOM 962 C CA . GLY A 1 131 ? -6.703 -15.074 -7.809 1.00 83.00 131 GLY A CA 1
ATOM 963 C C . GLY A 1 131 ? -5.223 -14.770 -7.558 1.00 83.00 131 GLY A C 1
ATOM 964 O O . GLY A 1 131 ? -4.498 -14.454 -8.501 1.00 83.00 131 GLY A O 1
ATOM 965 N N . VAL A 1 132 ? -4.767 -14.814 -6.300 1.00 85.50 132 VAL A N 1
ATOM 966 C CA . VAL A 1 132 ? -3.368 -14.539 -5.928 1.00 85.50 132 VAL A CA 1
ATOM 967 C C . VAL A 1 132 ? -2.668 -15.722 -5.302 1.00 85.50 132 VAL A C 1
ATOM 969 O O . VAL A 1 132 ? -3.247 -16.504 -4.554 1.00 85.50 132 VAL A O 1
ATOM 972 N N . ASN A 1 133 ? -1.354 -15.764 -5.504 1.00 85.00 133 ASN A N 1
ATOM 973 C CA . ASN A 1 133 ? -0.504 -16.712 -4.807 1.00 85.00 133 ASN A CA 1
ATOM 974 C C . ASN A 1 133 ? -0.355 -16.314 -3.333 1.00 85.00 133 ASN A C 1
ATOM 976 O O . ASN A 1 133 ? 0.126 -15.219 -3.018 1.00 85.00 133 ASN A O 1
ATOM 980 N N . LEU A 1 134 ? -0.724 -17.219 -2.425 1.00 85.44 134 LEU A N 1
ATOM 981 C CA . LEU A 1 134 ? -0.416 -17.083 -1.005 1.00 85.44 134 LEU A CA 1
ATOM 982 C C . LEU A 1 134 ? 1.079 -17.338 -0.796 1.00 85.44 134 LEU A C 1
ATOM 984 O O . LEU A 1 134 ? 1.583 -18.420 -1.090 1.00 85.44 134 LEU A O 1
ATOM 988 N N . ALA A 1 135 ? 1.800 -16.342 -0.295 1.00 82.69 135 ALA A N 1
ATOM 989 C CA . ALA A 1 135 ? 3.210 -16.520 0.019 1.00 82.69 135 ALA A CA 1
ATOM 990 C C . ALA A 1 135 ? 3.381 -17.224 1.378 1.00 82.69 135 ALA A C 1
ATOM 992 O O . ALA A 1 135 ? 2.507 -17.138 2.236 1.00 82.69 135 ALA A O 1
ATOM 993 N N . ALA A 1 136 ? 4.508 -17.907 1.592 1.00 77.44 136 ALA A N 1
ATOM 994 C CA . ALA A 1 136 ? 4.744 -18.683 2.814 1.00 77.44 136 ALA A CA 1
ATOM 995 C C . ALA A 1 136 ? 5.171 -17.813 4.011 1.00 77.44 136 ALA A C 1
ATOM 997 O O . ALA A 1 136 ? 4.780 -18.063 5.150 1.00 77.44 136 ALA A O 1
ATOM 998 N N . SER A 1 137 ? 5.959 -16.765 3.769 1.00 76.44 137 SER A N 1
ATOM 999 C CA . SER A 1 137 ? 6.458 -15.868 4.813 1.00 76.44 137 SER A CA 1
ATOM 1000 C C . SER A 1 137 ? 6.350 -14.406 4.395 1.00 76.44 137 SER A C 1
ATOM 1002 O O . SER A 1 137 ? 6.123 -14.087 3.229 1.00 76.44 137 SER A O 1
ATOM 1004 N N . LYS A 1 138 ? 6.562 -13.489 5.347 1.00 74.19 138 LYS A N 1
ATOM 1005 C CA . LYS A 1 138 ? 6.558 -12.044 5.082 1.00 74.19 138 LYS A CA 1
ATOM 1006 C C . LYS A 1 138 ? 7.539 -11.643 3.986 1.00 74.19 138 LYS A C 1
ATOM 1008 O O . LYS A 1 138 ? 7.256 -10.691 3.272 1.00 74.19 138 LYS A O 1
ATOM 1013 N N . GLN A 1 139 ? 8.683 -12.318 3.889 1.00 70.00 139 GLN A N 1
ATOM 1014 C CA . GLN A 1 139 ? 9.724 -11.981 2.919 1.00 70.00 139 GLN A CA 1
ATOM 1015 C C . GLN A 1 139 ? 9.490 -12.642 1.560 1.00 70.00 139 GLN A C 1
ATOM 1017 O O . GLN A 1 139 ? 9.971 -12.130 0.558 1.00 70.00 139 GLN A O 1
ATOM 1022 N N . THR A 1 140 ? 8.733 -13.742 1.492 1.00 67.00 140 THR A N 1
ATOM 1023 C CA . THR A 1 140 ? 8.523 -14.495 0.246 1.00 67.00 140 THR A CA 1
ATOM 1024 C C . THR A 1 140 ? 7.930 -13.664 -0.902 1.00 67.00 140 THR A C 1
ATOM 1026 O O . THR A 1 140 ? 8.450 -13.794 -2.005 1.00 67.00 140 THR A O 1
ATOM 1029 N N . PRO A 1 141 ? 6.933 -12.772 -0.697 1.00 59.16 141 PRO A N 1
ATOM 1030 C CA . PRO A 1 141 ? 6.442 -11.887 -1.755 1.00 59.16 141 PRO A CA 1
ATOM 1031 C C . PRO A 1 141 ? 7.487 -10.898 -2.273 1.00 59.16 141 PRO A C 1
ATOM 1033 O O . PRO A 1 141 ? 7.267 -10.297 -3.318 1.00 59.16 141 PRO A O 1
ATOM 1036 N N . PHE A 1 142 ? 8.561 -10.678 -1.505 1.00 60.53 142 PHE A N 1
ATOM 1037 C CA . PHE A 1 142 ? 9.566 -9.636 -1.716 1.00 60.53 142 PHE A CA 1
ATOM 1038 C C . PHE A 1 142 ? 10.936 -10.184 -2.137 1.00 60.53 142 PHE A C 1
ATOM 1040 O O . PHE A 1 142 ? 11.775 -9.421 -2.605 1.00 60.53 142 PHE A O 1
ATOM 1047 N N . SER A 1 143 ? 11.157 -11.495 -2.012 1.00 55.97 143 SER A N 1
ATOM 1048 C CA . SER A 1 143 ? 12.389 -12.144 -2.453 1.00 55.97 143 SER A CA 1
ATOM 1049 C C . SER A 1 143 ? 12.398 -12.321 -3.972 1.00 55.97 143 SER A C 1
ATOM 1051 O O . SER A 1 143 ? 11.390 -12.687 -4.581 1.00 55.97 143 SER A O 1
ATOM 1053 N N . SER A 1 144 ? 13.558 -12.090 -4.585 1.00 51.91 144 SER A N 1
ATOM 1054 C CA . SER A 1 144 ? 13.827 -12.402 -5.993 1.00 51.91 144 SER A CA 1
ATOM 1055 C C . SER A 1 144 ? 13.795 -13.910 -6.290 1.00 51.91 144 SER A C 1
ATOM 1057 O O . SER A 1 144 ? 13.728 -14.300 -7.449 1.00 51.91 144 SER A O 1
ATOM 1059 N N . GLU A 1 145 ? 13.825 -14.768 -5.262 1.00 43.41 145 GLU A N 1
ATOM 1060 C CA . GLU A 1 145 ? 13.985 -16.224 -5.398 1.00 43.41 145 GLU A CA 1
ATOM 1061 C C . GLU A 1 145 ? 12.687 -17.031 -5.537 1.00 43.41 145 GLU A C 1
ATOM 1063 O O . GLU A 1 145 ? 12.759 -18.257 -5.588 1.00 43.41 145 GLU A O 1
ATOM 1068 N N . THR A 1 146 ? 11.484 -16.439 -5.586 1.00 42.44 146 THR A N 1
ATOM 1069 C CA . THR A 1 146 ? 10.269 -17.283 -5.621 1.00 42.44 146 THR A CA 1
ATOM 1070 C C . THR A 1 146 ? 10.154 -18.038 -6.953 1.00 42.44 146 THR A C 1
ATOM 1072 O O . THR A 1 146 ? 9.759 -17.492 -7.987 1.00 42.44 146 THR A O 1
ATOM 1075 N N . TYR A 1 147 ? 10.561 -19.302 -6.880 1.00 33.59 147 TYR A N 1
ATOM 1076 C CA . TYR A 1 147 ? 10.627 -20.315 -7.916 1.00 33.59 147 TYR A CA 1
ATOM 1077 C C . TYR A 1 147 ? 9.245 -20.929 -8.173 1.00 33.59 147 TYR A C 1
ATOM 1079 O O . TYR A 1 147 ? 8.426 -21.103 -7.269 1.00 33.59 147 TYR A O 1
ATOM 1087 N N . TRP A 1 148 ? 9.002 -21.246 -9.441 1.00 35.00 148 TRP A N 1
ATOM 1088 C CA . TRP A 1 148 ? 7.780 -21.826 -9.976 1.00 35.00 148 TRP A CA 1
ATOM 1089 C C . TRP A 1 148 ? 7.497 -23.228 -9.431 1.00 35.00 148 TRP A C 1
ATOM 1091 O O . TRP A 1 148 ? 8.314 -24.136 -9.565 1.00 35.00 148 TRP A O 1
ATOM 1101 N N . ARG A 1 149 ? 6.259 -23.461 -8.987 1.00 30.67 149 ARG A N 1
ATOM 1102 C CA . ARG A 1 149 ? 5.674 -24.808 -8.970 1.00 30.67 149 ARG A CA 1
ATOM 1103 C C . ARG A 1 149 ? 4.330 -24.811 -9.699 1.00 30.67 149 ARG A C 1
ATOM 1105 O O . ARG A 1 149 ? 3.291 -24.933 -9.068 1.00 30.67 149 ARG A O 1
ATOM 1112 N N . ARG A 1 150 ? 4.380 -24.651 -11.032 1.00 28.41 150 ARG A N 1
ATOM 1113 C CA . ARG A 1 150 ? 3.749 -25.518 -12.061 1.00 28.41 150 ARG A CA 1
ATOM 1114 C C . ARG A 1 150 ? 3.603 -24.784 -13.411 1.00 28.41 150 ARG A C 1
ATOM 1116 O O . ARG A 1 150 ? 2.805 -23.872 -13.545 1.00 28.41 150 ARG A O 1
ATOM 1123 N N . ARG A 1 151 ? 4.336 -25.326 -14.393 1.00 28.84 151 ARG A N 1
ATOM 1124 C CA . ARG A 1 151 ? 4.199 -25.277 -15.865 1.00 28.84 151 ARG A CA 1
ATOM 1125 C C . ARG A 1 151 ? 4.531 -23.994 -16.671 1.00 28.84 151 ARG A C 1
ATOM 1127 O O . ARG A 1 151 ? 3.707 -23.117 -16.852 1.00 28.84 151 ARG A O 1
ATOM 1134 N N . ILE A 1 152 ? 5.683 -24.146 -17.342 1.00 29.22 152 ILE A N 1
ATOM 1135 C CA . ILE A 1 152 ? 6.115 -23.754 -18.701 1.00 29.22 152 ILE A CA 1
ATOM 1136 C C . ILE A 1 152 ? 6.490 -22.285 -18.974 1.00 29.22 152 ILE A C 1
ATOM 1138 O O . ILE A 1 152 ? 5.681 -21.375 -18.875 1.00 29.22 152 ILE A O 1
ATOM 1142 N N . TRP A 1 153 ? 7.729 -22.176 -19.467 1.00 25.31 153 TRP A N 1
ATOM 1143 C CA . TRP A 1 153 ? 8.445 -21.057 -20.082 1.00 25.31 153 TRP A CA 1
ATOM 1144 C C . TRP A 1 153 ? 9.135 -20.061 -19.144 1.00 25.31 153 TRP A C 1
ATOM 1146 O O . TRP A 1 153 ? 8.626 -19.602 -18.128 1.00 25.31 153 TRP A O 1
ATOM 1156 N N . ALA A 1 154 ? 10.398 -19.851 -19.496 1.00 30.48 154 ALA A N 1
ATOM 1157 C CA . ALA A 1 154 ? 11.473 -19.282 -18.719 1.00 30.48 154 ALA A CA 1
ATOM 1158 C C . ALA A 1 154 ? 11.439 -17.751 -18.668 1.00 30.48 154 ALA A C 1
ATOM 1160 O O . ALA A 1 154 ? 10.944 -17.107 -19.587 1.00 30.48 154 ALA A O 1
ATOM 1161 N N . THR A 1 155 ? 12.004 -17.201 -17.590 1.00 33.41 155 THR A N 1
ATOM 1162 C CA . THR A 1 155 ? 13.071 -16.171 -17.474 1.00 33.41 155 THR A CA 1
ATOM 1163 C C . THR A 1 155 ? 13.021 -15.703 -16.008 1.00 33.41 155 THR A C 1
ATOM 1165 O O . THR A 1 155 ? 11.916 -15.469 -15.519 1.00 33.41 155 THR A O 1
ATOM 1168 N N . PRO A 1 156 ? 14.127 -15.610 -15.245 1.00 35.22 156 PRO A N 1
ATOM 1169 C CA . PRO A 1 156 ? 14.055 -15.138 -13.860 1.00 35.22 156 PRO A CA 1
ATOM 1170 C C . PRO A 1 156 ? 13.779 -13.620 -13.816 1.00 35.22 156 PRO A C 1
ATOM 1172 O O . PRO A 1 156 ? 14.590 -12.856 -14.341 1.00 35.22 156 PRO A O 1
ATOM 1175 N N . PRO A 1 157 ? 12.685 -13.135 -13.192 1.00 43.62 157 PRO A N 1
ATOM 1176 C CA . PRO A 1 157 ? 12.475 -11.707 -13.008 1.00 43.62 157 PRO A CA 1
ATOM 1177 C C . PRO A 1 157 ? 13.073 -11.272 -11.664 1.00 43.62 157 PRO A C 1
ATOM 1179 O O . PRO A 1 157 ? 12.503 -11.508 -10.603 1.00 43.62 157 PRO A O 1
ATOM 1182 N N . SER A 1 158 ? 14.219 -10.592 -11.693 1.00 44.62 158 SER A N 1
ATOM 1183 C CA . SER A 1 158 ? 14.899 -10.075 -10.489 1.00 44.62 158 SER A CA 1
ATOM 1184 C C . SER A 1 158 ? 14.297 -8.765 -9.948 1.00 44.62 158 SER A C 1
ATOM 1186 O O . SER A 1 158 ? 14.959 -8.033 -9.214 1.00 44.62 158 SER A O 1
ATOM 1188 N N . ALA A 1 159 ? 13.067 -8.409 -10.332 1.00 48.69 159 ALA A N 1
ATOM 1189 C CA . ALA A 1 159 ? 12.415 -7.166 -9.924 1.00 48.69 159 ALA A CA 1
ATOM 1190 C C . ALA A 1 159 ? 11.189 -7.468 -9.061 1.00 48.69 159 ALA A C 1
ATOM 1192 O O . ALA A 1 159 ? 10.108 -7.771 -9.572 1.00 48.69 159 ALA A O 1
ATOM 1193 N N . THR A 1 160 ? 11.371 -7.364 -7.746 1.00 48.38 160 THR A N 1
ATOM 1194 C CA . THR A 1 160 ? 10.279 -7.493 -6.789 1.00 48.38 160 THR A CA 1
ATOM 1195 C C . THR A 1 160 ? 9.923 -6.129 -6.225 1.00 48.38 160 THR A C 1
ATOM 1197 O O . THR A 1 160 ? 10.749 -5.478 -5.588 1.00 48.38 160 THR A O 1
ATOM 1200 N N . ILE A 1 161 ? 8.684 -5.688 -6.445 1.00 53.91 161 ILE A N 1
ATOM 1201 C CA . ILE A 1 161 ? 8.200 -4.428 -5.877 1.00 53.91 161 ILE A CA 1
ATOM 1202 C C . ILE A 1 161 ? 7.550 -4.729 -4.534 1.00 53.91 161 ILE A C 1
ATOM 1204 O O . ILE A 1 161 ? 6.491 -5.362 -4.460 1.00 53.91 161 ILE A O 1
ATOM 1208 N N . ALA 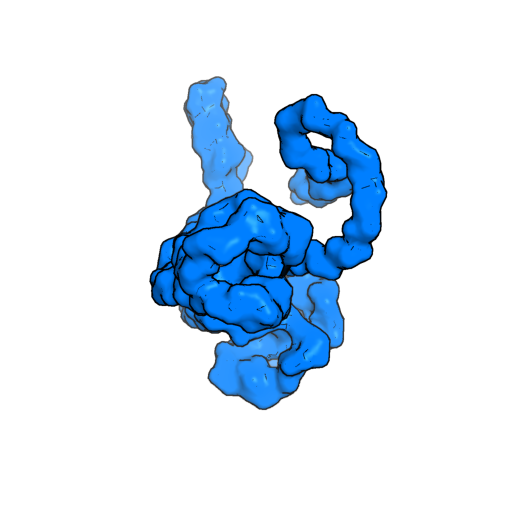A 1 162 ? 8.200 -4.264 -3.467 1.00 48.16 162 ALA A N 1
ATOM 1209 C CA . ALA A 1 162 ? 7.685 -4.367 -2.117 1.00 48.16 162 ALA A CA 1
ATOM 1210 C C . ALA A 1 162 ? 6.867 -3.135 -1.740 1.00 48.16 162 ALA A C 1
ATOM 1212 O O . ALA A 1 162 ? 7.400 -2.031 -1.657 1.00 48.16 162 ALA A O 1
ATOM 1213 N N . MET A 1 163 ? 5.580 -3.318 -1.435 1.00 43.84 163 MET A N 1
ATOM 1214 C CA . MET A 1 163 ? 4.849 -2.274 -0.721 1.00 43.84 163 MET A CA 1
ATOM 1215 C C . MET A 1 163 ? 5.254 -2.278 0.750 1.00 43.84 163 MET A C 1
ATOM 1217 O O . MET A 1 163 ? 5.074 -3.306 1.416 1.00 43.84 163 MET A O 1
ATOM 1221 N N . PRO A 1 164 ? 5.754 -1.154 1.295 1.00 34.56 164 PRO A N 1
ATOM 1222 C CA . PRO A 1 164 ? 6.157 -1.105 2.688 1.00 34.56 164 PRO A CA 1
ATOM 1223 C C . PRO A 1 164 ? 4.961 -1.416 3.593 1.00 34.56 164 PRO A C 1
ATOM 1225 O O . PRO A 1 164 ? 3.911 -0.770 3.550 1.00 34.56 164 PRO A O 1
ATOM 1228 N N . SER A 1 165 ? 5.112 -2.431 4.446 1.00 35.91 165 SER A N 1
ATOM 1229 C CA . SER A 1 165 ? 4.187 -2.646 5.554 1.00 35.91 165 SER A CA 1
ATOM 1230 C C . SER A 1 165 ? 4.457 -1.570 6.603 1.00 35.91 165 SER A C 1
ATOM 1232 O O . SER A 1 165 ? 5.558 -1.553 7.155 1.00 35.91 165 SER A O 1
ATOM 1234 N N . ALA A 1 166 ? 3.480 -0.718 6.921 1.00 33.28 166 ALA A N 1
ATOM 1235 C CA . ALA A 1 166 ? 3.584 0.180 8.070 1.00 33.28 166 ALA A CA 1
ATOM 1236 C C . ALA A 1 166 ? 3.872 -0.656 9.332 1.00 33.28 166 ALA A C 1
ATOM 1238 O O . ALA A 1 166 ? 3.032 -1.445 9.778 1.00 33.28 166 ALA A O 1
ATOM 1239 N N . ARG A 1 167 ? 5.093 -0.544 9.867 1.00 28.25 167 ARG A N 1
ATOM 1240 C CA . ARG A 1 167 ? 5.512 -1.246 11.080 1.00 28.25 167 ARG A CA 1
ATOM 1241 C C . ARG A 1 167 ? 4.783 -0.582 12.249 1.00 28.25 167 ARG A C 1
ATOM 1243 O O . ARG A 1 167 ? 5.002 0.586 12.542 1.00 28.25 167 ARG A O 1
ATOM 1250 N N . ARG A 1 168 ? 3.876 -1.314 12.898 1.00 33.41 168 ARG A N 1
ATOM 1251 C CA . ARG A 1 168 ? 3.256 -0.884 14.156 1.00 33.41 168 ARG A CA 1
ATOM 1252 C C . ARG A 1 168 ? 4.204 -1.292 15.287 1.00 33.41 168 ARG A C 1
ATOM 1254 O O . ARG A 1 168 ? 4.042 -2.350 15.882 1.00 33.41 168 ARG A O 1
ATOM 1261 N N . SER A 1 169 ? 5.258 -0.514 15.508 1.00 27.25 169 SER A N 1
ATOM 1262 C CA . SER A 1 169 ? 6.124 -0.667 16.679 1.00 27.25 169 SER A CA 1
ATOM 1263 C C . SER A 1 169 ? 5.491 0.073 17.856 1.00 27.25 169 SER A C 1
ATOM 1265 O O . SER A 1 169 ? 5.351 1.292 17.819 1.00 27.25 169 SER A O 1
ATOM 1267 N N . LYS A 1 170 ? 5.099 -0.667 18.902 1.00 27.89 170 LYS A N 1
ATOM 1268 C CA . LYS A 1 170 ? 4.984 -0.104 20.252 1.00 27.89 170 LYS A CA 1
ATOM 1269 C C . LYS A 1 170 ? 6.407 0.254 20.681 1.00 27.89 170 LYS A C 1
ATOM 1271 O O . LYS A 1 170 ? 7.186 -0.646 20.972 1.00 27.89 170 LYS A O 1
ATOM 1276 N N . ALA A 1 171 ? 6.747 1.533 20.667 1.00 26.00 171 ALA A N 1
ATOM 1277 C CA . ALA A 1 171 ? 7.925 2.044 21.350 1.00 26.00 171 ALA A CA 1
ATOM 1278 C C . ALA A 1 171 ? 7.434 3.018 22.426 1.00 26.00 171 ALA A C 1
ATOM 1280 O O . ALA A 1 171 ? 6.700 3.957 22.115 1.00 26.00 171 ALA A O 1
ATOM 1281 N N . SER A 1 172 ? 7.792 2.745 23.682 1.00 25.14 172 SER A N 1
ATOM 1282 C CA . SER A 1 172 ? 7.758 3.737 24.762 1.00 25.14 172 SER A CA 1
ATOM 1283 C C . SER A 1 172 ? 8.689 4.908 24.408 1.00 25.14 172 SER A C 1
ATOM 1285 O O . SER A 1 172 ? 9.639 4.711 23.644 1.00 25.14 172 SER A O 1
ATOM 1287 N N . PRO A 1 173 ? 8.406 6.127 24.891 1.00 26.62 173 PRO A N 1
ATOM 1288 C CA . PRO A 1 173 ? 8.924 7.341 24.276 1.00 26.62 173 PRO A CA 1
ATOM 1289 C C . PRO A 1 173 ? 10.380 7.590 24.683 1.00 26.62 173 PRO A C 1
ATOM 1291 O O . PRO A 1 173 ? 10.684 7.513 25.873 1.00 26.62 173 PRO A O 1
ATOM 1294 N N . PRO A 1 174 ? 11.273 7.965 23.753 1.00 30.39 174 PRO A N 1
ATOM 1295 C CA . PRO A 1 174 ? 12.412 8.777 24.105 1.00 30.39 174 PRO A CA 1
ATOM 1296 C C . PRO A 1 174 ? 12.053 10.262 23.984 1.00 30.39 174 PRO A C 1
ATOM 1298 O O . PRO A 1 174 ? 11.197 10.683 23.203 1.00 30.39 174 PRO A O 1
ATOM 1301 N N . ASP A 1 175 ? 12.738 11.001 24.838 1.00 23.75 175 ASP A N 1
ATOM 1302 C CA . ASP A 1 175 ? 12.645 12.414 25.154 1.00 23.75 175 ASP A CA 1
ATOM 1303 C C . ASP A 1 175 ? 12.483 13.354 23.945 1.0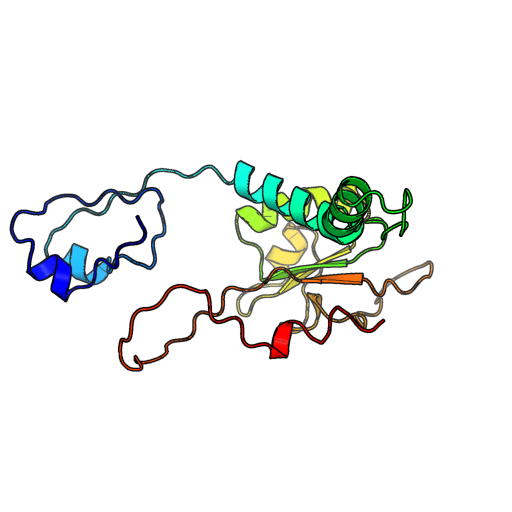0 23.75 175 ASP A C 1
ATOM 1305 O O . ASP A 1 175 ? 13.082 13.204 22.876 1.00 23.75 175 ASP A O 1
ATOM 1309 N N . CYS A 1 176 ? 11.638 14.358 24.144 1.00 24.73 176 CYS A N 1
ATOM 1310 C CA . CYS A 1 176 ? 11.272 15.364 23.173 1.00 24.73 176 CYS A CA 1
ATOM 1311 C C . CYS A 1 176 ? 12.384 16.411 23.010 1.00 24.73 176 CYS A C 1
ATOM 1313 O O . CYS A 1 176 ? 12.560 17.281 23.859 1.00 24.73 176 CYS A O 1
ATOM 1315 N N . ARG A 1 177 ? 13.046 16.446 21.847 1.00 24.31 177 ARG A N 1
ATOM 1316 C CA . ARG A 1 177 ? 13.567 17.708 21.299 1.00 24.31 177 ARG A CA 1
ATOM 1317 C C . ARG A 1 177 ? 13.211 17.874 19.834 1.00 24.31 177 ARG A C 1
ATOM 1319 O O . ARG A 1 177 ? 13.577 17.107 18.953 1.00 24.31 177 ARG A O 1
ATOM 1326 N N . THR A 1 178 ? 12.459 18.935 19.613 1.00 29.41 178 THR A N 1
ATOM 1327 C CA . THR A 1 178 ? 12.002 19.476 18.347 1.00 29.41 178 THR A CA 1
ATOM 1328 C C . THR A 1 178 ? 13.173 19.928 17.474 1.00 29.41 178 THR A C 1
ATOM 1330 O O . THR A 1 178 ? 13.870 20.882 17.804 1.00 29.41 178 THR A O 1
ATOM 1333 N N . ARG A 1 179 ? 13.333 19.311 16.297 1.00 25.89 179 ARG A N 1
ATOM 1334 C CA . ARG A 1 179 ? 13.692 19.989 15.037 1.00 25.89 179 ARG A CA 1
ATOM 1335 C C . ARG A 1 179 ? 13.354 19.082 13.849 1.00 25.89 179 ARG A C 1
ATOM 1337 O O . ARG A 1 179 ? 13.413 17.865 13.927 1.00 25.89 179 ARG A O 1
ATOM 1344 N N . ARG A 1 180 ? 12.872 19.729 12.791 1.00 30.45 180 ARG A N 1
ATOM 1345 C CA . ARG A 1 180 ? 12.236 19.180 11.587 1.00 30.45 180 ARG A CA 1
ATOM 1346 C C . ARG A 1 180 ? 13.118 18.165 10.846 1.00 30.45 180 ARG A C 1
ATOM 1348 O O . ARG A 1 180 ? 14.290 18.437 10.630 1.00 30.45 180 ARG A O 1
ATOM 1355 N N . GLY A 1 181 ? 12.502 17.085 10.368 1.00 27.22 181 GLY A N 1
ATOM 1356 C CA . GLY A 1 181 ? 13.096 16.119 9.439 1.00 27.22 181 GLY A CA 1
ATOM 1357 C C . GLY A 1 181 ? 12.720 14.691 9.821 1.00 27.22 181 GLY A C 1
ATOM 1358 O O . GLY A 1 181 ? 12.918 14.285 10.960 1.00 27.22 181 GLY A O 1
ATOM 1359 N N . ALA A 1 182 ? 12.127 13.935 8.897 1.00 28.06 182 ALA A N 1
ATOM 1360 C CA . ALA A 1 182 ? 11.928 12.505 9.096 1.00 28.06 182 ALA A CA 1
ATOM 1361 C C . ALA A 1 182 ? 13.308 11.849 9.232 1.00 28.06 182 ALA A C 1
ATOM 1363 O O . ALA A 1 182 ? 14.115 11.923 8.309 1.00 28.06 182 ALA A O 1
ATOM 1364 N N . CYS A 1 183 ? 13.577 11.245 10.387 1.00 24.67 183 CYS A N 1
ATOM 1365 C CA . CYS A 1 183 ? 14.769 10.443 10.616 1.00 24.67 183 CYS A CA 1
ATOM 1366 C C . CYS A 1 183 ? 14.586 9.127 9.844 1.00 24.67 183 CYS A C 1
ATOM 1368 O O . CYS A 1 183 ? 14.038 8.155 10.359 1.00 24.67 183 CYS A O 1
ATOM 1370 N N . TRP A 1 184 ? 14.931 9.144 8.559 1.00 24.50 184 TRP A N 1
ATOM 1371 C CA . TRP A 1 184 ? 15.260 7.929 7.831 1.00 24.50 184 TRP A CA 1
ATOM 1372 C C . TRP A 1 184 ? 16.659 7.551 8.298 1.00 24.50 184 TRP A C 1
ATOM 1374 O O . TRP A 1 184 ? 17.585 8.340 8.151 1.00 24.50 184 TRP A O 1
ATOM 1384 N N . THR A 1 185 ? 16.812 6.395 8.934 1.00 28.94 185 THR A N 1
ATOM 1385 C CA . THR A 1 185 ? 18.145 5.861 9.207 1.00 28.94 185 THR A CA 1
ATOM 1386 C C . THR A 1 185 ? 18.815 5.554 7.872 1.00 28.94 185 THR A C 1
ATOM 1388 O O . THR A 1 185 ? 18.251 4.808 7.070 1.00 28.94 185 THR A O 1
ATOM 1391 N N . ASP A 1 186 ? 20.016 6.096 7.657 1.00 29.11 186 ASP A N 1
ATOM 1392 C CA . ASP A 1 186 ? 20.820 5.971 6.427 1.00 29.11 186 ASP A CA 1
ATOM 1393 C C . ASP A 1 186 ? 21.060 4.517 5.964 1.00 29.11 186 ASP A C 1
ATOM 1395 O O . ASP A 1 186 ? 21.416 4.269 4.814 1.00 29.11 186 ASP A O 1
ATOM 1399 N N . ALA A 1 187 ? 20.801 3.532 6.827 1.00 28.19 187 ALA A N 1
ATOM 1400 C CA . ALA A 1 187 ? 20.938 2.111 6.528 1.00 28.19 187 ALA A CA 1
ATOM 1401 C C . ALA A 1 187 ? 19.990 1.588 5.425 1.00 28.19 187 ALA A C 1
ATOM 1403 O O . ALA A 1 187 ? 20.339 0.616 4.759 1.00 28.19 187 ALA A O 1
ATOM 1404 N N . ASP A 1 188 ? 18.834 2.223 5.183 1.00 30.28 188 ASP A N 1
ATOM 1405 C CA . ASP A 1 188 ? 17.865 1.749 4.175 1.00 30.28 188 ASP A CA 1
ATOM 1406 C C . ASP A 1 188 ? 18.105 2.326 2.761 1.00 30.28 188 ASP A C 1
ATOM 1408 O O . ASP A 1 188 ? 17.540 1.823 1.789 1.00 30.28 188 ASP A O 1
ATOM 1412 N N . GLN A 1 189 ? 18.952 3.355 2.603 1.00 35.31 189 GLN A N 1
ATOM 1413 C CA . GLN A 1 189 ? 19.245 3.948 1.284 1.00 35.31 189 GLN A CA 1
ATOM 1414 C C . GLN A 1 189 ? 20.373 3.227 0.527 1.00 35.31 189 GLN A C 1
ATOM 1416 O O . GLN A 1 189 ? 20.437 3.295 -0.701 1.00 35.31 189 GLN A O 1
ATOM 1421 N N . ALA A 1 190 ? 21.239 2.485 1.223 1.00 29.50 190 ALA A N 1
ATOM 1422 C CA . ALA A 1 190 ? 22.462 1.941 0.632 1.00 29.50 190 ALA A CA 1
ATOM 1423 C C . ALA A 1 190 ? 22.256 0.703 -0.267 1.00 29.50 190 ALA A C 1
ATOM 1425 O O . ALA A 1 190 ? 23.118 0.395 -1.086 1.00 29.50 190 ALA A O 1
ATOM 1426 N N . THR A 1 191 ? 21.132 -0.015 -0.172 1.00 31.08 191 THR A N 1
ATOM 1427 C CA . THR A 1 191 ? 20.943 -1.268 -0.939 1.00 31.08 191 THR A CA 1
ATOM 1428 C C . THR A 1 191 ? 20.277 -1.067 -2.307 1.00 31.08 191 THR A C 1
ATOM 1430 O O . THR A 1 191 ? 20.224 -2.002 -3.100 1.00 31.08 191 THR A O 1
ATOM 1433 N N . ALA A 1 192 ? 19.797 0.141 -2.626 1.00 29.41 192 ALA A N 1
ATOM 1434 C CA . ALA A 1 192 ? 19.143 0.437 -3.908 1.00 29.41 192 ALA A CA 1
ATOM 1435 C C . ALA A 1 192 ? 20.084 1.035 -4.977 1.00 29.41 192 ALA A C 1
ATOM 1437 O O . ALA A 1 192 ? 19.678 1.162 -6.129 1.00 29.41 192 ALA A O 1
ATOM 1438 N N . ALA A 1 193 ? 21.326 1.385 -4.617 1.00 29.78 193 ALA A N 1
ATOM 1439 C CA . ALA A 1 193 ? 22.295 2.032 -5.511 1.00 29.78 193 ALA A CA 1
ATOM 1440 C C . ALA A 1 193 ? 23.423 1.106 -6.011 1.00 29.78 193 ALA A C 1
ATOM 1442 O O . ALA A 1 193 ? 24.296 1.551 -6.749 1.00 29.78 193 ALA A O 1
ATOM 1443 N N . ALA A 1 194 ? 23.415 -0.177 -5.643 1.00 31.27 194 ALA A N 1
ATOM 1444 C CA . ALA A 1 194 ? 24.418 -1.143 -6.084 1.00 31.27 194 ALA A CA 1
ATOM 1445 C C . ALA A 1 194 ? 23.751 -2.392 -6.677 1.00 31.27 194 ALA A C 1
ATOM 1447 O O . ALA A 1 194 ? 23.559 -3.379 -5.964 1.00 31.27 194 ALA A O 1
ATOM 1448 N N . ARG A 1 195 ? 23.377 -2.311 -7.964 1.00 31.77 195 ARG A N 1
ATOM 1449 C CA . ARG A 1 195 ? 23.357 -3.383 -8.988 1.00 31.77 195 ARG A CA 1
ATOM 1450 C C . ARG A 1 195 ? 22.566 -2.964 -10.224 1.00 31.77 195 ARG A C 1
ATOM 1452 O O . ARG A 1 195 ? 21.360 -2.658 -10.084 1.00 31.77 195 ARG A O 1
#